Protein AF-A0A7Y2BIK3-F1 (afdb_monomer)

Secondary structure (DSSP, 8-state):
-----HHHHHHHHHHHSHHHHHHHHHHHHTSSTTHHHHHHHHHHHHHHHHHHHTTTSS-HHHHHHHHHHHHHHHH-SS--HHHHHTS-BPPPPTTS-HHHHHHHHHHHHHS-HHHHHHHIIIIIS---HHHHHHHHT--HHHHHHHHHHHHHHHHHHHHHTT-SS--HHHHHHHHT-B--S-TTTT---S------PPTT-EETTTEEEEEEEEE-SSEEEEEEEETTSTT-EEEEEEESS----HHHHHHHHHHHHHHHT---TTSPPPSEEEEETTEEEEEEE---S--HHHHHHHH---HHHHHHHHTTT--

Structure (mmCIF, N/CA/C/O backbone):
data_AF-A0A7Y2BIK3-F1
#
_entry.id   AF-A0A7Y2BIK3-F1
#
loop_
_atom_site.group_PDB
_atom_site.id
_atom_site.type_symbol
_atom_site.label_atom_id
_atom_site.label_alt_id
_atom_site.label_comp_id
_atom_site.label_asym_id
_atom_site.label_entity_id
_atom_site.label_seq_id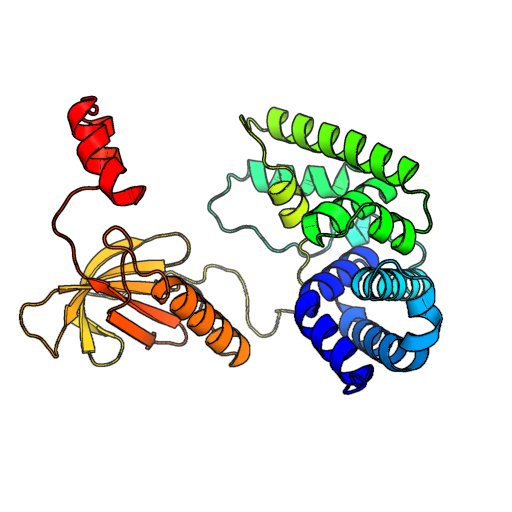
_atom_site.pdbx_PDB_ins_code
_atom_site.Cartn_x
_atom_site.Cartn_y
_atom_site.Cartn_z
_atom_site.occupancy
_atom_site.B_iso_or_equiv
_atom_site.auth_seq_id
_atom_site.auth_comp_id
_atom_site.auth_asym_id
_atom_site.auth_atom_id
_atom_site.pdbx_PDB_model_num
ATOM 1 N N . MET A 1 1 ? 30.243 -21.715 2.956 1.00 37.00 1 MET A N 1
ATOM 2 C CA . MET A 1 1 ? 29.418 -20.567 2.522 1.00 37.00 1 MET A CA 1
ATOM 3 C C . MET A 1 1 ? 28.440 -21.094 1.488 1.00 37.00 1 MET A C 1
ATOM 5 O O . MET A 1 1 ? 28.881 -21.526 0.437 1.00 37.00 1 MET A O 1
ATOM 9 N N . SER A 1 2 ? 27.161 -21.226 1.847 1.00 39.62 2 SER A N 1
ATOM 10 C CA . SER A 1 2 ? 26.151 -21.872 0.998 1.00 39.62 2 SER A CA 1
ATOM 11 C C . SER A 1 2 ? 25.728 -20.913 -0.111 1.00 39.62 2 SER A C 1
ATOM 13 O O . SER A 1 2 ? 25.114 -19.892 0.190 1.00 39.62 2 SER A O 1
ATOM 15 N N . GLU A 1 3 ? 26.027 -21.246 -1.366 1.00 40.81 3 GLU A N 1
ATOM 16 C CA . GLU A 1 3 ? 25.426 -20.597 -2.534 1.00 40.81 3 GLU A CA 1
ATOM 17 C C . GLU A 1 3 ? 23.900 -20.693 -2.410 1.00 40.81 3 GLU A C 1
ATOM 19 O O . GLU A 1 3 ? 23.313 -21.778 -2.339 1.00 40.81 3 GLU A O 1
ATOM 24 N N . SER A 1 4 ? 23.240 -19.547 -2.275 1.00 54.53 4 SER A N 1
ATOM 25 C CA . SER A 1 4 ? 21.788 -19.470 -2.279 1.00 54.53 4 SER A CA 1
ATOM 26 C C . SER A 1 4 ? 21.304 -19.814 -3.685 1.00 54.53 4 SER A C 1
ATOM 28 O O . SER A 1 4 ? 21.593 -19.106 -4.642 1.00 54.53 4 SER A O 1
ATOM 30 N N . ASN A 1 5 ? 20.562 -20.916 -3.823 1.00 66.81 5 ASN A N 1
ATOM 31 C CA . ASN A 1 5 ? 19.955 -21.301 -5.097 1.00 66.81 5 ASN A CA 1
ATOM 32 C C . ASN A 1 5 ? 19.128 -20.110 -5.649 1.00 66.81 5 ASN A C 1
ATOM 34 O O . ASN A 1 5 ? 18.139 -19.734 -5.004 1.00 66.81 5 ASN A O 1
ATOM 38 N N . PRO A 1 6 ? 19.496 -19.518 -6.803 1.00 64.44 6 PRO A N 1
ATOM 39 C CA . PRO A 1 6 ? 18.887 -18.289 -7.320 1.00 64.44 6 PRO A CA 1
ATOM 40 C C . PRO A 1 6 ? 17.375 -18.425 -7.537 1.00 64.44 6 PRO A C 1
ATOM 42 O O . PRO A 1 6 ? 16.626 -17.477 -7.298 1.00 64.44 6 PRO A O 1
ATOM 45 N N . SER A 1 7 ? 16.892 -19.635 -7.839 1.00 68.69 7 SER A N 1
ATOM 46 C CA . SER A 1 7 ? 15.458 -19.929 -7.947 1.00 68.69 7 SER A CA 1
ATOM 47 C C . SER A 1 7 ? 14.702 -19.675 -6.637 1.00 68.69 7 SER A C 1
ATOM 49 O O . SER A 1 7 ? 13.585 -19.164 -6.655 1.00 68.69 7 SER A O 1
ATOM 51 N N . ARG A 1 8 ? 15.303 -19.982 -5.478 1.00 72.50 8 ARG A N 1
ATOM 52 C CA . ARG A 1 8 ? 14.663 -19.777 -4.164 1.00 72.50 8 ARG A CA 1
ATOM 53 C C . ARG A 1 8 ? 14.585 -18.301 -3.779 1.00 72.50 8 ARG A C 1
ATOM 55 O O . ARG A 1 8 ? 13.665 -17.911 -3.059 1.00 72.50 8 ARG A O 1
ATOM 62 N N . VAL A 1 9 ? 15.557 -17.502 -4.220 1.00 74.06 9 VAL A N 1
ATOM 63 C CA . VAL A 1 9 ? 15.595 -16.056 -3.971 1.00 74.06 9 VAL A CA 1
ATOM 64 C C . VAL A 1 9 ? 14.520 -15.356 -4.806 1.00 74.06 9 VAL A C 1
ATOM 66 O O . VAL A 1 9 ? 13.746 -14.574 -4.257 1.00 74.06 9 VAL A O 1
ATOM 69 N N . ILE A 1 10 ? 14.396 -15.720 -6.086 1.00 75.44 10 ILE A N 1
ATOM 70 C CA . ILE A 1 10 ? 13.357 -15.206 -6.991 1.00 75.44 10 ILE A CA 1
ATOM 71 C C . ILE A 1 10 ? 11.958 -15.580 -6.492 1.00 75.44 10 ILE A C 1
ATOM 73 O O . ILE A 1 10 ? 11.091 -14.717 -6.402 1.00 75.44 10 ILE A O 1
ATOM 77 N N . ASP A 1 11 ? 11.742 -16.831 -6.077 1.00 74.12 11 ASP A N 1
ATOM 78 C CA . ASP A 1 11 ? 10.453 -17.253 -5.516 1.00 74.12 11 ASP A CA 1
ATOM 79 C C . ASP A 1 11 ? 10.081 -16.484 -4.238 1.00 74.12 11 ASP A C 1
ATOM 81 O O . ASP A 1 11 ? 8.903 -16.274 -3.954 1.00 74.12 11 ASP A O 1
ATOM 85 N N . ARG A 1 12 ? 11.068 -16.089 -3.424 1.00 73.62 12 ARG A N 1
ATOM 86 C CA . ARG A 1 12 ? 10.822 -15.286 -2.219 1.00 73.62 12 ARG A CA 1
ATOM 87 C C . ARG A 1 12 ? 10.439 -13.853 -2.577 1.00 73.62 12 ARG A C 1
ATOM 89 O O . ARG A 1 12 ? 9.466 -13.370 -2.009 1.00 73.62 12 ARG A O 1
ATOM 96 N N . LEU A 1 13 ? 11.159 -13.225 -3.507 1.00 75.69 13 LEU A N 1
ATOM 97 C CA . LEU A 1 13 ? 10.831 -11.892 -4.014 1.00 75.69 13 LEU A CA 1
ATOM 98 C C . LEU A 1 13 ? 9.422 -11.873 -4.608 1.00 75.69 13 LEU A C 1
ATOM 100 O O . LEU A 1 13 ? 8.600 -11.059 -4.209 1.00 75.69 13 LEU A O 1
ATOM 104 N N . LEU A 1 14 ? 9.124 -12.812 -5.512 1.00 74.62 14 LEU A N 1
ATOM 105 C CA . LEU A 1 14 ? 7.825 -12.873 -6.172 1.00 74.62 14 LEU A CA 1
ATOM 106 C C . LEU A 1 14 ? 6.684 -13.021 -5.174 1.00 74.62 14 LEU A C 1
ATOM 108 O O . LEU A 1 14 ? 5.655 -12.413 -5.398 1.00 74.62 14 LEU A O 1
ATOM 112 N N . ARG A 1 15 ? 6.870 -13.756 -4.069 1.00 73.94 15 ARG A N 1
ATOM 113 C CA . ARG A 1 15 ? 5.872 -13.834 -2.988 1.00 73.94 15 ARG A CA 1
ATOM 114 C C . ARG A 1 15 ? 5.739 -12.543 -2.178 1.00 73.94 15 ARG A C 1
ATOM 116 O O . ARG A 1 15 ? 4.668 -12.290 -1.644 1.00 73.94 15 ARG A O 1
ATOM 123 N N . GLN A 1 16 ? 6.817 -11.779 -2.017 1.00 77.50 16 GLN A N 1
ATOM 124 C CA . GLN A 1 16 ? 6.809 -10.539 -1.240 1.00 77.50 16 GLN A CA 1
ATOM 125 C C . GLN A 1 16 ? 6.175 -9.381 -2.021 1.00 77.50 16 GLN A C 1
ATOM 127 O O . GLN A 1 16 ? 5.419 -8.609 -1.443 1.00 77.50 16 GLN A O 1
ATOM 132 N N . ASP A 1 17 ? 6.452 -9.296 -3.323 1.00 84.19 17 ASP A N 1
ATOM 133 C CA . ASP A 1 17 ? 5.993 -8.222 -4.213 1.00 84.19 17 ASP A CA 1
ATOM 134 C C . ASP A 1 17 ? 4.884 -8.676 -5.186 1.00 84.19 17 ASP A C 1
ATOM 136 O O . ASP A 1 17 ? 4.596 -7.986 -6.164 1.00 84.19 17 ASP A O 1
ATOM 140 N N . GLU A 1 18 ? 4.252 -9.834 -4.945 1.00 85.44 18 GLU A N 1
ATOM 141 C CA . GLU A 1 18 ? 3.256 -10.442 -5.846 1.00 85.44 18 GLU A CA 1
ATOM 142 C C . GLU A 1 18 ? 2.144 -9.464 -6.226 1.00 85.44 18 GLU A C 1
ATOM 144 O O . GLU A 1 18 ? 1.868 -9.247 -7.405 1.00 85.44 18 GLU A O 1
ATOM 149 N N . GLU A 1 19 ? 1.519 -8.870 -5.213 1.00 85.75 19 GLU A N 1
ATOM 150 C CA . GLU A 1 19 ? 0.387 -7.964 -5.379 1.00 85.75 19 GLU A CA 1
ATOM 151 C C . GLU A 1 19 ? 0.806 -6.671 -6.091 1.00 85.75 19 GLU A C 1
ATOM 153 O O . GLU A 1 19 ? 0.136 -6.242 -7.026 1.00 85.75 19 GLU A O 1
ATOM 158 N N . GLY A 1 20 ? 1.961 -6.099 -5.730 1.00 89.62 20 GLY A N 1
ATOM 159 C CA . GLY A 1 20 ? 2.490 -4.889 -6.364 1.00 89.62 20 GLY A CA 1
ATOM 160 C C . GLY A 1 20 ? 2.817 -5.090 -7.846 1.00 89.62 20 GLY A C 1
ATOM 161 O O . GLY A 1 20 ? 2.458 -4.252 -8.673 1.00 89.62 20 GLY A O 1
ATOM 162 N N . LEU A 1 21 ? 3.422 -6.228 -8.203 1.00 93.56 21 LEU A N 1
ATOM 163 C CA . LEU A 1 21 ? 3.702 -6.592 -9.595 1.00 93.56 21 LEU A CA 1
ATOM 164 C C . LEU A 1 21 ? 2.415 -6.821 -10.392 1.00 93.56 21 LEU A C 1
ATOM 166 O O . LEU A 1 21 ? 2.322 -6.391 -11.540 1.00 93.56 21 LEU A O 1
ATOM 170 N N . LYS A 1 22 ? 1.415 -7.470 -9.787 1.00 92.94 22 LYS A N 1
ATOM 171 C CA . LYS A 1 22 ? 0.108 -7.673 -10.419 1.00 92.94 22 LYS A CA 1
ATOM 172 C C . LYS A 1 22 ? -0.616 -6.352 -10.662 1.00 92.94 22 LYS A C 1
ATOM 174 O O . LYS A 1 22 ? -1.067 -6.114 -11.777 1.00 92.94 22 LYS A O 1
ATOM 179 N N . MET A 1 23 ? -0.676 -5.478 -9.658 1.00 93.50 23 MET A N 1
ATOM 180 C CA . MET A 1 23 ? -1.289 -4.152 -9.778 1.00 93.50 23 MET A CA 1
ATOM 181 C C . MET A 1 23 ? -0.592 -3.313 -10.846 1.00 93.50 23 MET A C 1
ATOM 183 O O . MET A 1 23 ? -1.257 -2.724 -11.693 1.00 93.50 23 MET A O 1
ATOM 187 N N . TYR A 1 24 ? 0.741 -3.317 -10.851 1.00 96.00 24 TYR A N 1
ATOM 188 C CA . TYR A 1 24 ? 1.528 -2.617 -11.859 1.00 96.00 24 TYR A CA 1
ATOM 189 C C . TYR A 1 24 ? 1.238 -3.129 -13.278 1.00 96.00 24 TYR A C 1
ATOM 191 O O . TYR A 1 24 ? 1.017 -2.328 -14.184 1.00 96.00 24 TYR A O 1
ATOM 199 N N . LEU A 1 25 ? 1.163 -4.452 -13.477 1.00 95.06 25 LEU A N 1
ATOM 200 C CA . LEU A 1 25 ? 0.775 -5.030 -14.767 1.00 95.06 25 LEU A CA 1
ATOM 201 C C . LEU A 1 25 ? -0.629 -4.580 -15.189 1.00 95.06 25 LEU A C 1
ATOM 203 O O . LEU A 1 25 ? -0.787 -4.116 -16.311 1.00 95.06 25 LEU A O 1
ATOM 207 N N . VAL A 1 26 ? -1.627 -4.635 -14.302 1.00 93.81 26 VAL A N 1
ATOM 208 C CA . VAL A 1 26 ? -2.996 -4.181 -14.616 1.00 93.81 26 VAL A CA 1
ATOM 209 C C . VAL A 1 26 ? -3.024 -2.701 -15.007 1.00 93.81 26 VAL A C 1
ATOM 211 O O . VAL A 1 26 ? -3.621 -2.354 -16.025 1.00 93.81 26 VAL A O 1
ATOM 214 N N . CYS A 1 27 ? -2.317 -1.839 -14.268 1.00 92.94 27 CYS A N 1
ATOM 215 C CA . CYS A 1 27 ? -2.177 -0.420 -14.602 1.00 92.94 27 CYS A CA 1
ATOM 216 C C . CYS A 1 27 ? -1.607 -0.200 -16.010 1.00 92.94 27 CYS A C 1
ATOM 218 O O . CYS A 1 27 ? -2.011 0.744 -16.683 1.00 92.94 27 CYS A O 1
ATOM 220 N N . ARG A 1 28 ? -0.649 -1.026 -16.454 1.00 94.06 28 ARG A N 1
ATOM 221 C CA . ARG A 1 28 ? -0.029 -0.905 -17.784 1.00 94.06 28 ARG A CA 1
ATOM 222 C C . ARG A 1 28 ? -0.842 -1.565 -18.900 1.00 94.06 28 ARG A C 1
ATOM 224 O O . ARG A 1 28 ? -0.732 -1.129 -20.039 1.00 94.06 28 ARG A O 1
ATOM 231 N N . LEU A 1 29 ? -1.645 -2.577 -18.582 1.00 90.69 29 LEU A N 1
ATOM 232 C CA . LEU A 1 29 ? -2.474 -3.312 -19.543 1.00 90.69 29 LEU A CA 1
ATOM 233 C C . LEU A 1 29 ? -3.859 -2.688 -19.745 1.00 90.69 29 LEU A C 1
ATOM 235 O O . LEU A 1 29 ? -4.493 -2.956 -20.758 1.00 90.69 29 LEU A O 1
ATOM 239 N N . GLY A 1 30 ? -4.338 -1.882 -18.793 1.00 87.50 30 GLY A N 1
ATOM 240 C CA . GLY A 1 30 ? -5.703 -1.348 -18.825 1.00 87.50 30 GLY A CA 1
ATOM 241 C C . GLY A 1 30 ? -6.774 -2.387 -18.497 1.00 87.50 30 GLY A C 1
ATOM 242 O O . GLY A 1 30 ? -7.941 -2.170 -18.795 1.00 87.50 30 GLY A O 1
ATOM 243 N N . GLY A 1 31 ? -6.395 -3.517 -17.892 1.00 86.50 31 GLY A N 1
ATOM 244 C CA . GLY A 1 31 ? -7.326 -4.566 -17.490 1.00 86.50 31 GLY A CA 1
ATOM 245 C C . GLY A 1 31 ? -6.636 -5.757 -16.826 1.00 86.50 31 GLY A C 1
ATOM 246 O O . GLY A 1 31 ? -5.414 -5.910 -16.893 1.00 86.50 31 GLY A O 1
ATOM 247 N N . ALA A 1 32 ? -7.430 -6.609 -16.173 1.00 86.19 32 ALA A N 1
ATOM 248 C CA . ALA A 1 32 ? -6.951 -7.813 -15.485 1.00 86.19 32 ALA A CA 1
ATOM 249 C C . ALA A 1 32 ? -6.979 -9.087 -16.355 1.00 86.19 32 ALA A C 1
ATOM 251 O O . ALA A 1 32 ? -6.501 -10.131 -15.917 1.00 86.19 32 ALA A O 1
ATOM 252 N N . GLU A 1 33 ? -7.507 -9.016 -17.580 1.00 85.81 33 GLU A N 1
ATOM 253 C CA . GLU A 1 33 ? -7.731 -10.180 -18.455 1.00 85.81 33 GLU A CA 1
ATOM 254 C C . GLU A 1 33 ? -6.428 -10.918 -18.803 1.00 85.81 33 GLU A C 1
ATOM 256 O O . GLU A 1 33 ? -6.327 -12.135 -18.654 1.00 85.81 33 GLU A O 1
ATOM 261 N N . GLU A 1 34 ? -5.388 -10.171 -19.179 1.00 87.88 34 GLU A N 1
ATOM 262 C CA . GLU A 1 34 ? -4.080 -10.714 -19.576 1.00 87.88 34 GLU A CA 1
ATOM 263 C C . GLU A 1 34 ? -3.159 -11.029 -18.385 1.00 87.88 34 GLU A C 1
ATOM 265 O O . GLU A 1 34 ? -2.073 -11.599 -18.549 1.00 87.88 34 GLU A O 1
ATOM 270 N N . LEU A 1 35 ? -3.575 -10.672 -17.165 1.00 89.44 35 LEU A N 1
ATOM 271 C CA . LEU A 1 35 ? -2.724 -10.747 -15.984 1.00 89.44 35 LEU A CA 1
ATOM 272 C C . LEU A 1 35 ? -2.226 -12.172 -15.679 1.00 89.44 35 LEU A C 1
ATOM 274 O O . LEU A 1 35 ? -1.025 -12.312 -15.435 1.00 89.44 35 LEU A O 1
ATOM 278 N N . PRO A 1 36 ? -3.054 -13.241 -15.694 1.00 88.12 36 PRO A N 1
ATOM 279 C CA . PRO A 1 36 ? -2.574 -14.586 -15.375 1.00 88.12 36 PRO A CA 1
ATOM 280 C C . PRO A 1 36 ? -1.482 -15.068 -16.337 1.00 88.12 36 PRO A C 1
ATOM 282 O O . PRO A 1 36 ? -0.478 -15.635 -15.896 1.00 88.12 36 PRO A O 1
ATOM 285 N N . ARG A 1 37 ? -1.649 -14.801 -17.641 1.00 92.50 37 ARG A N 1
ATOM 286 C CA . ARG A 1 37 ? -0.671 -15.154 -18.678 1.00 92.50 37 ARG A CA 1
ATOM 287 C C . ARG A 1 37 ? 0.633 -14.391 -18.463 1.00 92.50 37 ARG A C 1
ATOM 289 O O . ARG A 1 37 ? 1.691 -15.007 -18.334 1.00 92.50 37 ARG A O 1
ATOM 296 N N . LEU A 1 38 ? 0.554 -13.064 -18.359 1.00 93.19 38 LEU A N 1
ATOM 297 C CA . LEU A 1 38 ? 1.729 -12.202 -18.236 1.00 93.19 38 LEU A CA 1
ATOM 298 C C . LEU A 1 38 ? 2.480 -12.386 -16.920 1.00 93.19 38 LEU A C 1
ATOM 300 O O . LEU A 1 38 ? 3.710 -12.363 -16.905 1.00 93.19 38 LEU A O 1
ATOM 304 N N . TYR A 1 39 ? 1.772 -12.635 -15.820 1.00 90.31 39 TYR A N 1
ATOM 305 C CA . TYR A 1 39 ? 2.410 -12.951 -14.546 1.00 90.31 39 TYR A CA 1
ATOM 306 C C . TYR A 1 39 ? 3.136 -14.311 -14.598 1.00 90.31 39 TYR A C 1
ATOM 308 O O . TYR A 1 39 ? 4.231 -14.459 -14.047 1.00 90.31 39 TYR A O 1
ATOM 316 N N . GLY A 1 40 ? 2.585 -15.292 -15.323 1.00 88.56 40 GLY A N 1
ATOM 317 C CA . GLY A 1 40 ? 3.266 -16.555 -15.624 1.00 88.56 40 GLY A CA 1
ATOM 318 C C . GLY A 1 40 ? 4.534 -16.363 -16.466 1.00 88.56 40 GLY A C 1
ATOM 319 O O . GLY A 1 40 ? 5.586 -16.927 -16.147 1.00 88.56 40 GLY A O 1
ATOM 320 N N . GLU A 1 41 ? 4.469 -15.521 -17.500 1.00 92.12 41 GLU A N 1
ATOM 321 C CA . GLU A 1 41 ? 5.622 -15.166 -18.338 1.00 92.12 41 GLU A CA 1
ATOM 322 C C . GLU A 1 41 ? 6.706 -14.422 -17.557 1.00 92.12 41 GLU A C 1
ATOM 324 O O . GLU A 1 41 ? 7.881 -14.765 -17.688 1.00 92.12 41 GLU A O 1
ATOM 329 N N . LEU A 1 42 ? 6.323 -13.477 -16.694 1.00 92.19 42 LEU A N 1
ATOM 330 C CA . LEU A 1 42 ? 7.222 -12.773 -15.778 1.00 92.19 42 LEU A CA 1
ATOM 331 C C . LEU A 1 42 ? 7.986 -13.761 -14.895 1.00 92.19 42 LEU A C 1
ATOM 333 O O . LEU A 1 42 ? 9.217 -13.716 -14.828 1.00 92.19 42 LEU A O 1
ATOM 337 N N . ARG A 1 43 ? 7.273 -14.700 -14.262 1.00 88.75 43 ARG A N 1
ATOM 338 C CA . ARG A 1 43 ? 7.891 -15.735 -13.424 1.00 88.75 43 ARG A CA 1
ATOM 339 C C . ARG A 1 43 ? 8.866 -16.601 -14.222 1.00 88.75 43 ARG A C 1
ATOM 341 O O . ARG A 1 43 ? 9.974 -16.869 -13.759 1.00 88.75 43 ARG A O 1
ATOM 348 N N . GLY A 1 44 ? 8.473 -17.013 -15.427 1.00 87.44 44 GLY A N 1
ATOM 349 C CA . GLY A 1 44 ? 9.327 -17.791 -16.322 1.00 87.44 44 GLY A CA 1
ATOM 350 C C . GLY A 1 44 ? 10.567 -17.022 -16.788 1.00 87.44 44 GLY A C 1
ATOM 351 O O . GLY A 1 44 ? 11.655 -17.594 -16.841 1.00 87.44 44 GLY A O 1
ATOM 352 N N . ALA A 1 45 ? 10.424 -15.734 -17.100 1.00 87.94 45 ALA A N 1
ATOM 353 C CA . ALA A 1 45 ? 11.515 -14.869 -17.538 1.00 87.94 45 ALA A CA 1
ATOM 354 C C . ALA A 1 45 ? 12.547 -14.661 -16.425 1.00 87.94 45 ALA A C 1
ATOM 356 O O . ALA A 1 45 ? 13.737 -14.874 -16.656 1.00 87.94 45 ALA A O 1
ATOM 357 N N . LEU A 1 46 ? 12.097 -14.348 -15.206 1.00 86.06 46 LEU A N 1
ATOM 358 C CA . LEU A 1 46 ? 12.984 -14.198 -14.052 1.00 86.06 46 LEU A CA 1
ATOM 359 C C . LEU A 1 46 ? 13.716 -15.508 -13.728 1.00 86.06 46 LEU A C 1
ATOM 361 O O . LEU A 1 46 ? 14.919 -15.490 -13.482 1.00 86.06 46 LEU A O 1
ATOM 365 N N . GLY A 1 47 ? 13.025 -16.652 -13.808 1.00 81.44 47 GLY A N 1
ATOM 366 C CA . GLY A 1 47 ? 13.628 -17.966 -13.568 1.00 81.44 47 GLY A CA 1
ATOM 367 C C . GLY A 1 47 ? 14.690 -18.385 -14.595 1.00 81.44 47 GLY A C 1
ATOM 368 O O . GLY A 1 47 ? 15.629 -19.088 -14.231 1.00 81.44 47 GLY A O 1
ATOM 369 N N . ARG A 1 48 ? 14.567 -17.957 -15.863 1.00 77.69 48 ARG A N 1
ATOM 370 C CA . ARG A 1 48 ? 15.510 -18.301 -16.950 1.00 77.69 48 ARG A CA 1
ATOM 371 C C . ARG A 1 48 ? 16.662 -17.304 -17.116 1.00 77.69 48 ARG A C 1
ATOM 373 O O . ARG A 1 48 ? 17.761 -17.723 -17.458 1.00 77.69 48 ARG A O 1
ATOM 380 N N . GLY A 1 49 ? 16.407 -16.008 -16.921 1.00 63.47 49 GLY A N 1
ATOM 381 C CA . GLY A 1 49 ? 17.340 -14.917 -17.248 1.00 63.47 49 GLY A CA 1
ATOM 382 C C . GLY A 1 49 ? 18.076 -14.299 -16.057 1.00 63.47 49 GLY A C 1
ATOM 383 O O . GLY A 1 49 ? 18.987 -13.501 -16.261 1.00 63.47 49 GLY A O 1
ATOM 384 N N . GLY A 1 50 ? 17.722 -14.677 -14.821 1.00 59.91 50 GLY A N 1
ATOM 385 C CA . GLY A 1 50 ? 18.139 -13.958 -13.615 1.00 59.91 50 GLY A CA 1
ATOM 386 C C . GLY A 1 50 ? 19.636 -13.642 -13.534 1.00 59.91 50 GLY A C 1
ATOM 387 O O . GLY A 1 50 ? 19.989 -12.515 -13.229 1.00 59.91 50 GLY A O 1
ATOM 388 N N . SER A 1 51 ? 20.536 -14.577 -13.851 1.00 57.56 51 SER A N 1
ATOM 389 C CA . SER A 1 51 ? 21.963 -14.394 -13.531 1.00 57.56 51 SER A CA 1
ATOM 390 C C . SER A 1 51 ? 22.705 -13.332 -14.357 1.00 57.56 51 SER A C 1
ATOM 392 O O . SER A 1 51 ? 23.662 -12.764 -13.839 1.00 57.56 51 SER A O 1
ATOM 394 N N . ALA A 1 52 ? 22.322 -13.075 -15.613 1.00 61.44 52 ALA A N 1
ATOM 395 C CA . ALA A 1 52 ? 23.027 -12.112 -16.475 1.00 61.44 52 ALA A CA 1
ATOM 396 C C . ALA A 1 52 ? 22.454 -10.691 -16.339 1.00 61.44 52 ALA A C 1
ATOM 398 O O . ALA A 1 52 ? 23.202 -9.712 -16.280 1.00 61.44 52 ALA A O 1
ATOM 399 N N . ASP A 1 53 ? 21.131 -10.588 -16.205 1.00 67.94 53 ASP A N 1
ATOM 400 C CA . ASP A 1 53 ? 20.441 -9.308 -16.031 1.00 67.94 53 ASP A CA 1
ATOM 401 C C . ASP A 1 53 ? 20.614 -8.754 -14.604 1.00 67.94 53 ASP A C 1
ATOM 403 O O . ASP A 1 53 ? 20.691 -7.538 -14.417 1.00 67.94 53 ASP A O 1
ATOM 407 N N . LEU A 1 54 ? 20.782 -9.630 -13.599 1.00 67.69 54 LEU A N 1
ATOM 408 C CA . LEU A 1 54 ? 21.101 -9.237 -12.219 1.00 67.69 54 LEU A CA 1
ATOM 409 C C . LEU A 1 54 ? 22.406 -8.455 -12.092 1.00 67.69 54 LEU A C 1
ATOM 411 O O . LEU A 1 54 ? 22.520 -7.633 -11.191 1.00 67.69 54 LEU A O 1
ATOM 415 N N . ALA A 1 55 ? 23.383 -8.703 -12.968 1.00 72.00 55 ALA A N 1
ATOM 416 C CA . ALA A 1 55 ? 24.670 -8.014 -12.908 1.00 72.00 55 ALA A CA 1
ATOM 417 C C . ALA A 1 55 ? 24.547 -6.504 -13.187 1.00 72.00 55 ALA A C 1
ATOM 419 O O . ALA A 1 55 ? 25.425 -5.739 -12.797 1.00 72.00 55 ALA A O 1
ATOM 420 N N . HIS A 1 56 ? 23.464 -6.082 -13.846 1.00 79.81 56 HIS A N 1
ATOM 421 C CA . HIS A 1 56 ? 23.242 -4.700 -14.273 1.00 79.81 56 HIS A CA 1
ATOM 422 C C . HIS A 1 56 ? 22.049 -4.037 -13.572 1.00 79.81 56 HIS A C 1
ATOM 424 O O . HIS A 1 56 ? 21.886 -2.821 -13.668 1.00 79.81 56 HIS A O 1
ATOM 430 N N . ALA A 1 57 ? 21.204 -4.812 -12.888 1.00 87.81 57 ALA A N 1
ATOM 431 C CA . ALA A 1 57 ? 20.057 -4.294 -12.157 1.00 87.81 57 ALA A CA 1
ATOM 432 C C . ALA A 1 57 ? 20.472 -3.787 -10.762 1.00 87.81 57 ALA A C 1
ATOM 434 O O . ALA A 1 57 ? 21.167 -4.509 -10.045 1.00 87.81 57 ALA A O 1
ATOM 435 N N . PRO A 1 58 ? 19.994 -2.606 -10.317 1.00 90.75 58 PRO A N 1
ATOM 436 C CA . PRO A 1 58 ? 20.236 -2.125 -8.954 1.00 90.75 58 PRO A CA 1
ATOM 437 C C . PRO A 1 58 ? 19.734 -3.091 -7.873 1.00 90.75 58 PRO A C 1
ATOM 439 O O . PRO A 1 58 ? 20.303 -3.171 -6.786 1.00 90.75 58 PRO A O 1
ATOM 442 N N . SER A 1 59 ? 18.661 -3.835 -8.164 1.00 90.19 59 SER A N 1
ATOM 443 C CA . SER A 1 59 ? 18.119 -4.851 -7.275 1.00 90.19 59 SER A CA 1
ATOM 444 C C . SER A 1 59 ? 17.312 -5.904 -8.038 1.00 90.19 59 SER A C 1
ATOM 446 O O . SER A 1 59 ? 16.918 -5.741 -9.193 1.00 90.19 59 SER A O 1
ATOM 448 N N . LEU A 1 60 ? 16.998 -7.000 -7.348 1.00 88.06 60 LEU A N 1
ATOM 449 C CA . LEU A 1 60 ? 16.045 -8.001 -7.831 1.00 88.06 60 LEU A CA 1
ATOM 450 C C . LEU A 1 60 ? 14.645 -7.416 -8.063 1.00 88.06 60 LEU A C 1
ATOM 452 O O . LEU A 1 60 ? 13.937 -7.850 -8.972 1.00 88.06 60 LEU A O 1
ATOM 456 N N . LYS A 1 61 ? 14.250 -6.435 -7.247 1.00 90.19 61 LYS A N 1
ATOM 457 C CA . LYS A 1 61 ? 12.952 -5.774 -7.345 1.00 90.19 61 LYS A CA 1
ATOM 458 C C . LYS A 1 61 ? 12.881 -4.938 -8.619 1.00 90.19 61 LYS A C 1
ATOM 460 O O . LYS A 1 61 ? 11.951 -5.121 -9.400 1.00 90.19 61 LYS A O 1
ATOM 465 N N . SER A 1 62 ? 13.886 -4.104 -8.891 1.00 93.38 62 SER A N 1
ATOM 466 C CA . SER A 1 62 ? 13.930 -3.322 -10.132 1.00 93.38 62 SER A CA 1
ATOM 467 C C . SER A 1 62 ? 14.004 -4.210 -11.373 1.00 93.38 62 SER A C 1
ATOM 469 O O . SER A 1 62 ? 13.321 -3.925 -12.353 1.00 93.38 62 SER A O 1
ATOM 471 N N . LEU A 1 63 ? 14.709 -5.345 -11.314 1.00 92.88 63 LEU A N 1
ATOM 472 C CA . LEU A 1 63 ? 14.688 -6.344 -12.388 1.00 92.88 63 LEU A CA 1
ATOM 473 C C . LEU A 1 63 ? 13.280 -6.912 -12.641 1.00 92.88 63 LEU A C 1
ATOM 475 O O . LEU A 1 63 ? 12.866 -7.056 -13.797 1.00 92.88 63 LEU A O 1
ATOM 479 N N . ALA A 1 64 ? 12.528 -7.224 -11.582 1.00 93.31 64 ALA A N 1
ATOM 480 C CA . ALA A 1 64 ? 11.164 -7.733 -11.698 1.00 93.31 64 ALA A CA 1
ATOM 481 C C . ALA A 1 64 ? 10.218 -6.702 -12.330 1.00 93.31 64 ALA A C 1
ATOM 483 O O . ALA A 1 64 ? 9.508 -7.040 -13.278 1.00 93.31 64 ALA A O 1
ATOM 484 N N . TYR A 1 65 ? 10.255 -5.444 -11.881 1.00 96.50 65 TYR A N 1
ATOM 485 C CA . TYR A 1 65 ? 9.433 -4.376 -12.461 1.00 96.50 65 TYR A CA 1
ATOM 486 C C . TYR A 1 65 ? 9.856 -4.022 -13.894 1.00 96.50 65 TYR A C 1
ATOM 488 O O . TYR A 1 65 ? 8.990 -3.844 -14.745 1.00 96.50 65 TYR A O 1
ATOM 496 N N . ALA A 1 66 ? 11.155 -4.014 -14.214 1.00 95.88 66 ALA A N 1
ATOM 497 C CA . ALA A 1 66 ? 11.642 -3.791 -15.579 1.00 95.88 66 ALA A CA 1
ATOM 498 C C . ALA A 1 66 ? 11.171 -4.902 -16.532 1.00 95.88 66 ALA A C 1
ATOM 500 O O . ALA A 1 66 ? 10.731 -4.645 -17.655 1.00 95.88 66 ALA A O 1
ATOM 501 N N . THR A 1 67 ? 11.209 -6.153 -16.063 1.00 94.81 67 THR A N 1
ATOM 502 C CA . THR A 1 67 ? 10.703 -7.310 -16.810 1.00 94.81 67 THR A CA 1
ATOM 503 C C . THR A 1 67 ? 9.192 -7.220 -17.005 1.00 94.81 67 THR A C 1
ATOM 505 O O . THR A 1 67 ? 8.719 -7.403 -18.126 1.00 94.81 67 THR A O 1
ATOM 508 N N . ALA A 1 68 ? 8.440 -6.888 -15.951 1.00 95.88 68 ALA A N 1
ATOM 509 C CA . ALA A 1 68 ? 6.994 -6.690 -16.022 1.00 95.88 68 ALA A CA 1
ATOM 510 C C . ALA A 1 68 ? 6.627 -5.577 -17.015 1.00 95.88 68 ALA A C 1
ATOM 512 O O . ALA A 1 68 ? 5.774 -5.779 -17.876 1.00 95.88 68 ALA A O 1
ATOM 513 N N . ARG A 1 69 ? 7.333 -4.440 -16.964 1.00 96.06 69 ARG A N 1
ATOM 514 C CA . ARG A 1 69 ? 7.142 -3.306 -17.873 1.00 96.06 69 ARG A CA 1
ATOM 515 C C . ARG A 1 69 ? 7.369 -3.692 -19.329 1.00 96.06 69 ARG A C 1
ATOM 517 O O . ARG A 1 69 ? 6.542 -3.390 -20.181 1.00 96.06 69 ARG A O 1
ATOM 524 N N . ARG A 1 70 ? 8.473 -4.385 -19.622 1.00 95.19 70 ARG A N 1
ATOM 525 C CA . ARG A 1 70 ? 8.801 -4.850 -20.978 1.00 95.19 70 ARG A CA 1
ATOM 526 C C . ARG A 1 70 ? 7.746 -5.813 -21.523 1.00 95.19 70 ARG A C 1
ATOM 528 O O . ARG A 1 70 ? 7.385 -5.709 -22.690 1.00 95.19 70 ARG A O 1
ATOM 535 N N . LEU A 1 71 ? 7.254 -6.731 -20.692 1.00 95.25 71 LEU A N 1
ATOM 536 C CA . LEU A 1 71 ? 6.180 -7.655 -21.068 1.00 95.25 71 LEU A CA 1
ATOM 537 C C . LEU A 1 71 ? 4.852 -6.922 -21.320 1.00 95.25 71 LEU A C 1
ATOM 539 O O . LEU A 1 71 ? 4.167 -7.217 -22.301 1.00 95.25 71 LEU A O 1
ATOM 543 N N . ALA A 1 72 ? 4.517 -5.937 -20.481 1.00 94.50 72 ALA A N 1
ATOM 544 C CA . ALA A 1 72 ? 3.334 -5.104 -20.666 1.00 94.50 72 ALA A CA 1
ATOM 545 C C . ALA A 1 72 ? 3.417 -4.285 -21.962 1.00 94.50 72 ALA A C 1
ATOM 547 O O . ALA A 1 72 ? 2.497 -4.357 -22.764 1.00 94.50 72 ALA A O 1
ATOM 548 N N . LEU A 1 73 ? 4.541 -3.610 -22.231 1.00 93.38 73 LEU A N 1
ATOM 549 C CA . LEU A 1 73 ? 4.757 -2.847 -23.470 1.00 93.38 73 LEU A CA 1
ATOM 550 C C . LEU A 1 73 ? 4.726 -3.721 -24.730 1.00 93.38 73 LEU A C 1
ATOM 552 O O . LEU A 1 73 ? 4.287 -3.264 -25.778 1.00 93.38 73 LEU A O 1
ATOM 556 N N . ALA A 1 74 ? 5.179 -4.974 -24.645 1.00 93.62 74 ALA A N 1
ATOM 557 C CA . ALA A 1 74 ? 5.081 -5.916 -25.759 1.00 93.62 74 ALA A CA 1
ATOM 558 C C . ALA A 1 74 ? 3.631 -6.355 -26.042 1.00 93.62 74 ALA A C 1
ATOM 560 O O . ALA A 1 74 ? 3.327 -6.749 -27.164 1.00 93.62 74 ALA A O 1
ATOM 561 N N . THR A 1 75 ? 2.752 -6.296 -25.037 1.00 92.31 75 THR A N 1
ATOM 562 C CA . THR A 1 75 ? 1.336 -6.688 -25.147 1.00 92.31 75 THR A CA 1
ATOM 563 C C . THR A 1 75 ? 0.443 -5.498 -25.501 1.00 92.31 75 THR A C 1
ATOM 565 O O . THR A 1 75 ? -0.422 -5.610 -26.362 1.00 92.31 75 THR A O 1
ATOM 568 N N . ALA A 1 76 ? 0.675 -4.353 -24.862 1.00 88.81 76 ALA A N 1
ATOM 569 C CA . ALA A 1 76 ? -0.048 -3.101 -25.038 1.00 88.81 76 ALA A CA 1
ATOM 570 C C . ALA A 1 76 ? 0.968 -1.945 -25.171 1.00 88.81 76 ALA A C 1
ATOM 572 O O . ALA A 1 76 ? 1.301 -1.299 -24.175 1.00 88.81 76 ALA A O 1
ATOM 573 N N . PRO A 1 77 ? 1.503 -1.693 -26.384 1.00 84.19 77 PRO A N 1
ATOM 574 C CA . PRO A 1 77 ? 2.511 -0.651 -26.613 1.00 84.19 77 PRO A CA 1
ATOM 575 C C . PRO A 1 77 ? 1.995 0.757 -26.307 1.00 84.19 77 PRO A C 1
ATOM 577 O O . PRO A 1 77 ? 2.742 1.605 -25.824 1.00 84.19 77 PRO A O 1
ATOM 580 N N . GLU A 1 78 ? 0.707 0.983 -26.569 1.00 83.19 78 GLU A N 1
ATOM 581 C CA . GLU A 1 78 ? -0.010 2.212 -26.254 1.00 83.19 78 GLU A CA 1
ATOM 582 C C . GLU A 1 78 ? -1.235 1.863 -25.414 1.00 83.19 78 GLU A C 1
ATOM 584 O O . GLU A 1 78 ? -2.191 1.249 -25.891 1.00 83.19 78 GLU A O 1
ATOM 589 N N . LEU A 1 79 ? -1.201 2.246 -24.139 1.00 79.75 79 LEU A N 1
ATOM 590 C CA . LEU A 1 79 ? -2.366 2.137 -23.278 1.00 79.75 79 LEU A CA 1
ATOM 591 C C . LEU A 1 79 ? -3.325 3.287 -23.591 1.00 79.75 79 LEU A C 1
ATOM 593 O O . LEU A 1 79 ? -3.016 4.449 -23.318 1.00 79.75 79 LEU A O 1
ATOM 597 N N . ALA A 1 80 ? -4.500 2.961 -24.130 1.00 77.31 80 ALA A N 1
ATOM 598 C CA . ALA A 1 80 ? -5.562 3.939 -24.328 1.00 77.31 80 ALA A CA 1
ATOM 599 C C . ALA A 1 80 ? -5.953 4.578 -22.986 1.00 77.31 80 ALA A C 1
ATOM 601 O O . ALA A 1 80 ? -6.140 3.883 -21.980 1.00 77.31 80 ALA A O 1
ATOM 602 N N . LYS A 1 81 ? -6.106 5.908 -22.963 1.00 77.00 81 LYS A N 1
ATOM 603 C CA 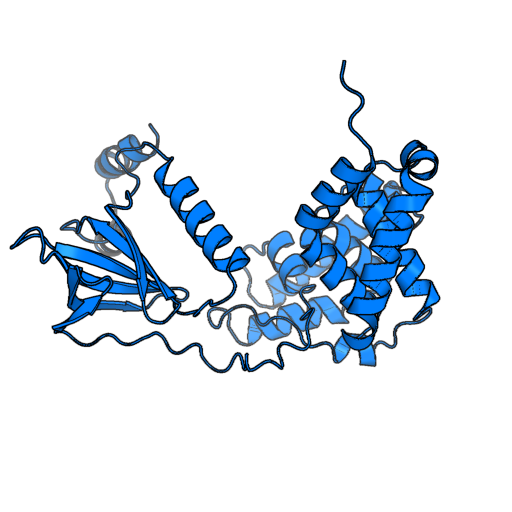. LYS A 1 81 ? -6.475 6.644 -21.744 1.00 77.00 81 LYS A CA 1
ATOM 604 C C . LYS A 1 81 ? -7.821 6.160 -21.197 1.00 77.00 81 LYS A C 1
ATOM 606 O O . LYS A 1 81 ? -8.009 6.102 -19.987 1.00 77.00 81 LYS A O 1
ATOM 611 N N . GLU A 1 82 ? -8.721 5.760 -22.086 1.00 74.94 82 GLU A N 1
ATOM 612 C CA . GLU A 1 82 ? -10.037 5.200 -21.791 1.00 74.94 82 GLU A CA 1
ATOM 613 C C . GLU A 1 82 ? -9.935 3.831 -21.106 1.00 74.94 82 GLU A C 1
ATOM 615 O O . GLU A 1 82 ? -10.662 3.566 -20.149 1.00 74.94 82 GLU A O 1
ATOM 620 N N . ALA A 1 83 ? -9.003 2.976 -21.541 1.00 74.19 83 ALA A N 1
ATOM 621 C CA . ALA A 1 83 ? -8.755 1.678 -20.911 1.00 74.19 83 ALA A CA 1
ATOM 622 C C . ALA A 1 83 ? -8.199 1.855 -19.491 1.00 74.19 83 ALA A C 1
ATOM 624 O O . ALA A 1 83 ? -8.656 1.214 -18.553 1.00 74.19 83 ALA A O 1
ATOM 625 N N . PHE A 1 84 ? -7.276 2.801 -19.295 1.00 81.31 84 PHE A N 1
ATOM 626 C CA . PHE A 1 84 ? -6.786 3.132 -17.956 1.00 81.31 84 PHE A CA 1
ATOM 627 C C . PHE A 1 84 ? -7.885 3.726 -17.060 1.00 81.31 84 PHE A C 1
ATOM 629 O O . PHE A 1 84 ? -8.018 3.341 -15.903 1.00 81.31 84 PHE A O 1
ATOM 636 N N . ALA A 1 85 ? -8.696 4.645 -17.589 1.00 78.50 85 ALA A N 1
ATOM 637 C CA . ALA A 1 85 ? -9.773 5.290 -16.837 1.00 78.50 85 ALA A CA 1
ATOM 638 C C . ALA A 1 85 ? -10.914 4.330 -16.457 1.00 78.50 85 ALA A C 1
ATOM 640 O O . ALA A 1 85 ? -11.604 4.575 -15.471 1.00 78.50 85 ALA A O 1
ATOM 641 N N . SER A 1 86 ? -11.109 3.253 -17.223 1.00 78.00 86 SER A N 1
ATOM 642 C CA . SER A 1 86 ? -12.140 2.234 -16.980 1.00 78.00 86 SER A CA 1
ATOM 643 C C . SER A 1 86 ? -11.695 1.097 -16.060 1.00 78.00 86 SER A C 1
ATOM 645 O O . SER A 1 86 ? -12.508 0.228 -15.747 1.00 78.00 86 SER A O 1
ATOM 647 N N . LEU A 1 87 ? -10.442 1.109 -15.589 1.00 81.94 87 LEU A N 1
ATOM 648 C CA . LEU A 1 87 ? -9.972 0.159 -14.587 1.00 81.94 87 LEU A CA 1
ATOM 649 C C . LEU A 1 87 ? -10.857 0.193 -13.338 1.00 81.94 87 LEU A C 1
ATOM 651 O O . LEU A 1 87 ? -11.206 1.255 -12.818 1.00 81.94 87 LEU A O 1
ATOM 655 N N . GLU A 1 88 ? -11.170 -0.987 -12.809 1.00 81.19 88 GLU A N 1
ATOM 656 C CA . GLU A 1 88 ? -11.795 -1.087 -11.499 1.00 81.19 88 GLU A CA 1
ATOM 657 C C . GLU A 1 88 ? -10.745 -0.817 -10.420 1.00 81.19 88 GLU A C 1
ATOM 659 O O . GLU A 1 88 ? -9.835 -1.614 -10.181 1.00 81.19 88 GLU A O 1
ATOM 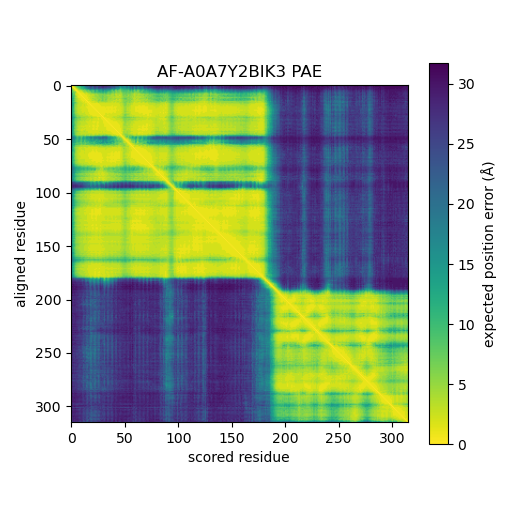664 N N . TRP A 1 89 ? -10.860 0.336 -9.771 1.00 81.94 89 TRP A N 1
ATOM 665 C CA . TRP A 1 89 ? -9.977 0.734 -8.683 1.00 81.94 89 TRP A CA 1
ATOM 666 C C . TRP A 1 89 ? -10.478 0.180 -7.354 1.00 81.94 89 TRP A C 1
ATOM 668 O O . TRP A 1 89 ? -11.673 0.231 -7.048 1.00 81.94 89 TRP A O 1
ATOM 678 N N . MET A 1 90 ? -9.553 -0.305 -6.528 1.00 76.88 90 MET A N 1
ATOM 679 C CA . MET A 1 90 ? -9.848 -0.646 -5.146 1.00 76.88 90 MET A CA 1
ATOM 680 C C . MET A 1 90 ? -10.379 0.608 -4.451 1.00 76.88 90 MET A C 1
ATOM 682 O O . MET A 1 90 ? -9.692 1.626 -4.360 1.00 76.88 90 MET A O 1
ATOM 686 N N . ARG A 1 91 ? -11.625 0.545 -3.980 1.00 61.97 91 ARG A N 1
ATOM 687 C CA . ARG A 1 91 ? -12.209 1.643 -3.215 1.00 61.97 91 ARG A CA 1
ATOM 688 C C . ARG A 1 91 ? -11.543 1.678 -1.848 1.00 61.97 91 ARG A C 1
ATOM 690 O O . ARG A 1 91 ? -11.596 0.697 -1.106 1.00 61.97 91 ARG A O 1
ATOM 697 N N . THR A 1 92 ? -10.928 2.803 -1.510 1.00 52.06 92 THR A N 1
ATOM 698 C CA . THR A 1 92 ? -10.531 3.102 -0.133 1.00 52.06 92 THR A CA 1
ATOM 699 C C . THR A 1 92 ? -11.797 3.018 0.741 1.00 52.06 92 THR A C 1
ATOM 701 O O . THR A 1 92 ? -12.859 3.450 0.280 1.00 52.06 92 THR A O 1
ATOM 704 N N . PRO A 1 93 ? -11.757 2.402 1.943 1.00 43.91 93 PRO A N 1
ATOM 705 C CA . PRO A 1 93 ? -12.949 2.211 2.769 1.00 43.91 93 PRO A CA 1
ATOM 706 C C . PRO A 1 93 ? -13.732 3.514 2.973 1.00 43.91 93 PRO A C 1
ATOM 708 O O . PRO A 1 93 ? -13.145 4.591 2.985 1.00 43.91 93 PRO A O 1
ATOM 711 N N . GLU A 1 94 ? -15.041 3.384 3.212 1.00 40.31 94 GLU A N 1
ATOM 712 C CA . GLU A 1 94 ? -16.101 4.409 3.359 1.00 40.31 94 GLU A CA 1
ATOM 713 C C . GLU A 1 94 ? -15.850 5.541 4.395 1.00 40.31 94 GLU A C 1
ATOM 715 O O . GLU A 1 94 ? -16.773 6.263 4.768 1.00 40.31 94 GLU A O 1
ATOM 720 N N . ARG A 1 95 ? -14.622 5.708 4.898 1.00 39.34 95 ARG A N 1
ATOM 721 C CA . ARG A 1 95 ? -14.201 6.793 5.792 1.00 39.34 95 ARG A CA 1
ATOM 722 C C . ARG A 1 95 ? -13.806 8.078 5.074 1.00 39.34 95 ARG A C 1
ATOM 724 O O . ARG A 1 95 ? -13.697 9.101 5.745 1.00 39.34 95 ARG A O 1
ATOM 731 N N . GLU A 1 96 ? -13.613 8.054 3.762 1.00 51.34 96 GLU A N 1
ATOM 732 C CA . GLU A 1 96 ? -13.207 9.250 3.036 1.00 51.34 96 GLU A CA 1
ATOM 733 C C . GLU A 1 96 ? -14.388 9.840 2.264 1.00 51.34 96 GLU A C 1
ATOM 735 O O . GLU A 1 96 ? -15.117 9.140 1.562 1.00 51.34 96 GLU A O 1
ATOM 740 N N . SER A 1 97 ? -14.613 11.139 2.473 1.00 60.56 97 SER A N 1
ATOM 741 C CA . SER A 1 97 ? -15.636 11.942 1.797 1.00 60.56 97 SER A CA 1
ATOM 742 C C . SER A 1 97 ? -15.678 11.627 0.293 1.00 60.56 97 SER A C 1
ATOM 744 O O . SER A 1 97 ? -14.624 11.350 -0.280 1.00 60.56 97 SER A O 1
ATOM 746 N N . PRO A 1 98 ? -16.829 11.744 -0.399 1.00 65.06 98 PRO A N 1
ATOM 747 C CA . PRO A 1 98 ? -16.881 11.712 -1.867 1.00 65.06 98 PRO A CA 1
ATOM 748 C C . PRO A 1 98 ? -15.780 12.552 -2.547 1.00 65.06 98 PRO A C 1
ATOM 750 O O . PRO A 1 98 ? -15.283 12.180 -3.607 1.00 65.06 98 PRO A O 1
ATOM 753 N N . ALA A 1 99 ? -15.341 13.630 -1.887 1.00 77.88 99 ALA A N 1
ATOM 754 C CA . ALA A 1 99 ? -14.220 14.470 -2.296 1.00 77.88 99 ALA A CA 1
ATOM 755 C C . ALA A 1 99 ? -12.869 13.729 -2.405 1.00 77.88 99 ALA A C 1
ATOM 757 O O . ALA A 1 99 ? -12.061 14.068 -3.261 1.00 77.88 99 ALA A O 1
ATOM 758 N N . TYR A 1 100 ? -12.605 12.712 -1.581 1.00 80.50 100 TYR A N 1
ATOM 759 C CA . TYR A 1 100 ? -11.363 11.940 -1.648 1.00 80.50 100 TYR A CA 1
ATOM 760 C C . TYR A 1 100 ? -11.334 10.980 -2.833 1.00 80.50 100 TYR A C 1
ATOM 762 O O . TYR A 1 100 ? -10.321 10.877 -3.513 1.00 80.50 100 TYR A O 1
ATOM 770 N N . GLY A 1 101 ? -12.456 10.315 -3.128 1.00 80.88 101 GLY A N 1
ATOM 771 C CA . GLY A 1 101 ? -12.569 9.493 -4.335 1.00 80.88 101 GLY A CA 1
ATOM 772 C C . GLY A 1 101 ? -12.294 10.320 -5.592 1.00 80.88 101 GLY A C 1
ATOM 773 O O . GLY A 1 101 ? -11.481 9.922 -6.424 1.00 8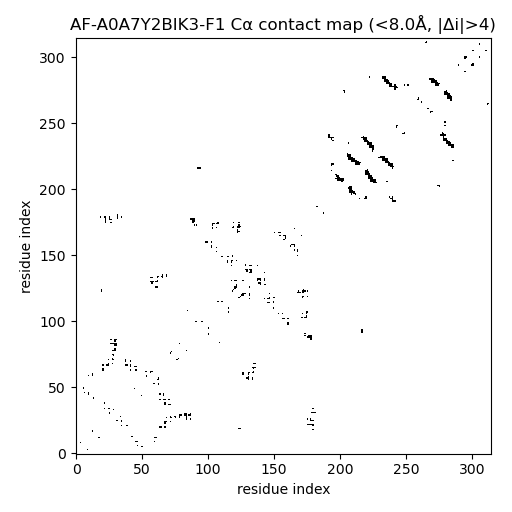0.88 101 GLY A O 1
ATOM 774 N N . GLU A 1 102 ? -12.885 11.519 -5.668 1.00 84.25 102 GLU A N 1
ATOM 775 C CA . GLU A 1 102 ? -12.602 12.466 -6.748 1.00 84.25 102 GLU A CA 1
ATOM 776 C C . GLU A 1 102 ? -11.129 12.904 -6.761 1.00 84.25 102 GLU A C 1
ATOM 778 O O . GLU A 1 102 ? -10.521 12.946 -7.828 1.00 84.25 102 GLU A O 1
ATOM 783 N N . LEU A 1 103 ? -10.524 13.184 -5.602 1.00 89.12 103 LEU A N 1
ATOM 784 C CA . LEU A 1 103 ? -9.099 13.511 -5.504 1.00 89.12 103 LEU A CA 1
ATOM 785 C C . LEU A 1 103 ? -8.216 12.400 -6.098 1.00 89.12 103 LEU A C 1
ATOM 787 O O . LEU A 1 103 ? -7.331 12.698 -6.901 1.00 89.12 103 LEU A O 1
ATOM 791 N N . LEU A 1 104 ? -8.468 11.131 -5.765 1.00 89.75 104 LEU A N 1
ATOM 792 C CA . LEU A 1 104 ? -7.712 10.003 -6.323 1.00 89.75 104 LEU A CA 1
ATOM 793 C C . LEU A 1 104 ? -7.891 9.896 -7.846 1.00 89.75 104 LEU A C 1
ATOM 795 O O . LEU A 1 104 ? -6.915 9.698 -8.569 1.00 89.75 104 LEU A O 1
ATOM 799 N N . ASP A 1 105 ? -9.109 10.088 -8.359 1.00 86.50 105 ASP A N 1
ATOM 800 C CA . ASP A 1 105 ? -9.368 10.099 -9.806 1.00 86.50 105 ASP A CA 1
ATOM 801 C C . ASP A 1 105 ? -8.645 11.250 -10.512 1.00 86.50 105 ASP A C 1
ATOM 803 O O . ASP A 1 105 ? -8.071 11.070 -11.592 1.00 86.50 105 ASP A O 1
ATOM 807 N N . ARG A 1 106 ? -8.601 12.430 -9.883 1.00 91.06 106 ARG A N 1
ATOM 808 C CA . ARG A 1 106 ? -7.837 13.574 -10.387 1.00 91.06 106 ARG A CA 1
ATOM 809 C C . ARG A 1 106 ? -6.349 13.264 -10.432 1.00 91.06 106 ARG A C 1
ATOM 811 O O . ARG A 1 106 ? -5.731 13.581 -11.443 1.00 91.06 106 ARG A O 1
ATOM 818 N N . ILE A 1 107 ? -5.793 12.607 -9.413 1.00 93.38 107 ILE A N 1
ATOM 819 C CA . ILE A 1 107 ? -4.385 12.185 -9.411 1.00 93.38 107 ILE A CA 1
ATOM 820 C C . ILE A 1 107 ? -4.109 11.217 -10.567 1.00 93.38 107 ILE A C 1
ATOM 822 O O . ILE A 1 107 ? -3.188 11.448 -11.351 1.00 93.38 107 ILE A O 1
ATOM 826 N N . ARG A 1 108 ? -4.938 10.178 -10.726 1.00 88.88 108 ARG A N 1
ATOM 827 C CA . ARG A 1 108 ? -4.798 9.162 -11.787 1.00 88.88 108 ARG A CA 1
ATOM 828 C C . ARG A 1 108 ? -4.812 9.761 -13.193 1.00 88.88 108 ARG A C 1
ATOM 830 O O . ARG A 1 108 ? -4.032 9.342 -14.043 1.00 88.88 108 ARG A O 1
ATOM 837 N N . LEU A 1 109 ? -5.730 10.693 -13.453 1.00 89.31 109 LEU A N 1
ATOM 838 C CA . LEU A 1 109 ? -6.034 11.176 -14.807 1.00 89.31 109 LEU A CA 1
ATOM 839 C C . LEU A 1 109 ? -5.391 12.526 -15.155 1.00 89.31 109 LEU A C 1
ATOM 841 O O . LEU A 1 109 ? -5.393 12.910 -16.332 1.00 89.31 109 LEU A O 1
ATOM 845 N N . GLY A 1 110 ? -4.910 13.255 -14.145 1.00 90.75 110 GLY A N 1
ATOM 846 C CA . GLY A 1 110 ? -4.334 14.594 -14.270 1.00 90.75 110 GLY A CA 1
ATOM 847 C C . GLY A 1 110 ? -2.822 14.615 -14.491 1.00 90.75 110 GLY A C 1
ATOM 848 O O . GLY A 1 110 ? -2.323 15.564 -15.090 1.00 90.75 110 GLY A O 1
ATOM 849 N N . LEU A 1 111 ? -2.106 13.575 -14.061 1.00 92.62 111 LEU A N 1
ATOM 850 C CA . LEU A 1 111 ? -0.680 13.410 -14.337 1.00 92.62 111 LEU A CA 1
ATOM 851 C C . LEU A 1 111 ? -0.449 12.949 -15.782 1.00 92.62 111 LEU A C 1
ATOM 853 O O . LEU A 1 111 ? -1.214 12.149 -16.326 1.00 92.62 111 LEU A O 1
ATOM 857 N N . ASP A 1 112 ? 0.638 13.411 -16.404 1.00 91.50 112 ASP A N 1
ATOM 858 C CA . ASP A 1 112 ? 1.106 12.801 -17.648 1.00 91.50 112 ASP A CA 1
ATOM 859 C C . ASP A 1 112 ? 1.557 11.351 -17.396 1.00 91.50 112 ASP A C 1
ATOM 861 O O . ASP A 1 112 ? 2.010 11.003 -16.305 1.00 91.50 112 ASP A O 1
ATOM 865 N N . SER A 1 113 ? 1.418 10.489 -18.408 1.00 88.44 113 SER A N 1
ATOM 866 C CA . SER A 1 113 ? 1.666 9.048 -18.255 1.00 88.44 113 SER A CA 1
ATOM 867 C C . SER A 1 113 ? 3.077 8.712 -17.733 1.00 88.44 113 SER A C 1
ATOM 869 O O . SER A 1 113 ? 3.162 7.889 -16.816 1.00 88.44 113 SER A O 1
ATOM 871 N N . PRO A 1 114 ? 4.169 9.329 -18.233 1.00 92.56 114 PRO A N 1
ATOM 872 C CA . PRO A 1 114 ? 5.502 9.135 -17.664 1.00 92.56 114 PRO A CA 1
ATOM 873 C C . PRO A 1 114 ? 5.609 9.506 -16.180 1.00 92.56 114 PRO A 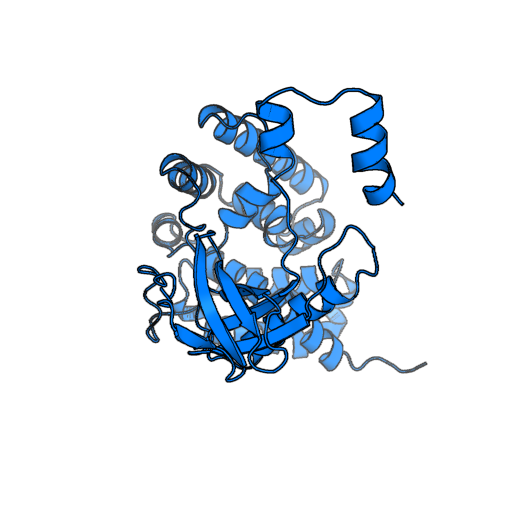C 1
ATOM 875 O O . PRO A 1 114 ? 6.156 8.728 -15.397 1.00 92.56 114 PRO A O 1
ATOM 878 N N . THR A 1 115 ? 5.091 10.668 -15.775 1.00 96.06 115 THR A N 1
ATOM 879 C CA . THR A 1 115 ? 5.143 11.112 -14.374 1.00 96.06 115 THR A CA 1
ATOM 880 C C . THR A 1 115 ? 4.281 10.227 -13.473 1.00 96.06 115 THR A C 1
ATOM 882 O O . THR A 1 115 ? 4.715 9.861 -12.381 1.00 96.06 115 THR A O 1
ATOM 885 N N . ALA A 1 116 ? 3.099 9.813 -13.938 1.00 95.19 116 ALA A N 1
ATOM 886 C CA . ALA A 1 116 ? 2.225 8.889 -13.219 1.00 95.19 116 ALA A CA 1
ATOM 887 C C . ALA A 1 116 ? 2.915 7.545 -12.933 1.00 95.19 116 ALA A C 1
ATOM 889 O O . ALA A 1 116 ? 2.884 7.070 -11.799 1.00 95.19 116 ALA A O 1
ATOM 890 N N . GLU A 1 117 ? 3.590 6.961 -13.931 1.00 96.56 117 GLU A N 1
ATOM 891 C CA . GLU A 1 117 ? 4.350 5.714 -13.763 1.00 96.56 117 GLU A CA 1
ATOM 892 C C . GLU A 1 117 ? 5.503 5.883 -12.756 1.00 96.56 117 GLU A C 1
ATOM 894 O O . GLU A 1 117 ? 5.712 5.020 -11.902 1.00 96.56 117 GLU A O 1
ATOM 899 N N . ILE A 1 118 ? 6.227 7.006 -12.810 1.00 98.38 118 ILE A N 1
ATOM 900 C CA . ILE A 1 118 ? 7.322 7.304 -11.873 1.00 98.38 118 ILE A CA 1
ATOM 901 C C . ILE A 1 118 ? 6.809 7.409 -10.432 1.00 98.38 118 ILE A C 1
ATOM 903 O O . ILE A 1 118 ? 7.395 6.809 -9.527 1.00 98.38 118 ILE A O 1
ATOM 907 N N . LEU A 1 119 ? 5.712 8.137 -10.209 1.00 97.75 119 LEU A N 1
ATOM 908 C CA . LEU A 1 119 ? 5.121 8.285 -8.879 1.00 97.75 119 LEU A CA 1
ATOM 909 C C . LEU A 1 119 ? 4.539 6.962 -8.363 1.00 97.75 119 LEU A C 1
ATOM 911 O O . LEU A 1 119 ? 4.743 6.635 -7.193 1.00 97.75 119 LEU A O 1
ATOM 915 N N . GLU A 1 120 ? 3.886 6.170 -9.220 1.00 97.19 120 GLU A N 1
ATOM 916 C CA . GLU A 1 120 ? 3.428 4.817 -8.883 1.00 97.19 120 GLU A CA 1
ATOM 917 C C . GLU A 1 120 ? 4.602 3.955 -8.393 1.00 97.19 120 GLU A C 1
ATOM 919 O O . GLU A 1 120 ? 4.545 3.386 -7.299 1.00 97.19 120 GLU A O 1
ATOM 924 N N . LEU A 1 121 ? 5.690 3.878 -9.167 1.00 97.31 121 LEU A N 1
ATOM 925 C CA . LEU A 1 121 ? 6.859 3.075 -8.803 1.00 97.31 121 LEU A CA 1
ATOM 926 C C . LEU A 1 121 ? 7.510 3.568 -7.501 1.00 97.31 121 LEU A C 1
ATOM 928 O O . LEU A 1 121 ? 7.927 2.750 -6.676 1.00 97.31 121 LEU A O 1
ATOM 932 N N . ARG A 1 122 ? 7.557 4.888 -7.281 1.00 96.38 122 ARG A N 1
ATOM 933 C CA . ARG A 1 122 ? 8.130 5.475 -6.066 1.00 96.38 122 ARG A CA 1
ATOM 934 C C . ARG A 1 122 ? 7.295 5.173 -4.826 1.00 96.38 122 ARG A C 1
ATOM 936 O O . ARG A 1 122 ? 7.820 4.608 -3.874 1.00 96.38 122 ARG A O 1
ATOM 943 N N . TYR A 1 123 ? 6.019 5.540 -4.836 1.00 90.88 123 TYR A N 1
ATOM 944 C CA . TYR A 1 123 ? 5.190 5.571 -3.628 1.00 90.88 123 TYR A CA 1
ATOM 945 C C . TYR A 1 123 ? 4.297 4.336 -3.473 1.00 90.88 123 TYR A C 1
ATOM 947 O O . TYR A 1 123 ? 4.126 3.831 -2.368 1.00 90.88 123 TYR A O 1
ATOM 955 N N . ALA A 1 124 ? 3.762 3.789 -4.568 1.00 89.31 124 ALA A N 1
ATOM 956 C CA . ALA A 1 124 ? 2.888 2.613 -4.511 1.00 89.31 124 ALA A CA 1
ATOM 957 C C . ALA A 1 124 ? 3.667 1.290 -4.543 1.00 89.31 124 ALA A C 1
ATOM 959 O O . ALA A 1 124 ? 3.160 0.259 -4.092 1.00 89.31 124 ALA A O 1
ATOM 960 N N . ARG A 1 125 ? 4.880 1.301 -5.110 1.00 91.88 125 ARG A N 1
ATOM 961 C CA . ARG A 1 125 ? 5.745 0.117 -5.234 1.00 91.88 125 ARG A CA 1
ATOM 962 C C . ARG A 1 125 ? 7.026 0.213 -4.418 1.00 91.88 125 ARG A C 1
ATOM 964 O O . ARG A 1 125 ? 7.707 -0.800 -4.307 1.00 91.88 125 ARG A O 1
ATOM 971 N N . ALA A 1 126 ? 7.327 1.357 -3.800 1.00 92.94 126 ALA A N 1
ATOM 972 C CA . ALA A 1 126 ? 8.502 1.562 -2.951 1.00 92.94 126 ALA A CA 1
ATOM 973 C C . ALA A 1 126 ? 9.825 1.191 -3.650 1.00 92.94 126 ALA A C 1
ATOM 975 O O . ALA A 1 126 ? 10.593 0.375 -3.130 1.00 92.94 126 ALA A O 1
ATOM 976 N N . LEU A 1 127 ? 10.050 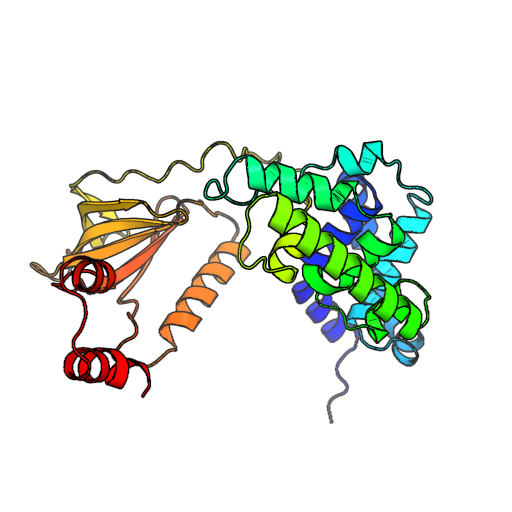1.721 -4.858 1.00 92.62 127 LEU A N 1
ATOM 977 C CA . LEU A 1 127 ? 11.350 1.678 -5.535 1.00 92.62 127 LEU A CA 1
ATOM 978 C C . LEU A 1 127 ? 12.159 2.947 -5.225 1.00 92.62 127 LEU A C 1
ATOM 980 O O . LEU A 1 127 ? 11.602 4.027 -4.991 1.00 92.62 127 LEU A O 1
ATOM 984 N N . THR A 1 128 ? 13.483 2.821 -5.231 1.00 93.69 128 THR A N 1
ATOM 985 C CA . THR A 1 128 ? 14.409 3.962 -5.197 1.00 93.69 128 THR A CA 1
ATOM 986 C C . THR A 1 128 ? 14.521 4.632 -6.564 1.00 93.69 128 THR A C 1
ATOM 988 O O . THR A 1 128 ? 14.088 4.107 -7.586 1.00 93.69 128 THR A O 1
ATOM 991 N N . GLU A 1 129 ? 15.125 5.809 -6.604 1.00 94.44 129 GLU A N 1
ATOM 992 C CA . GLU A 1 129 ? 15.304 6.611 -7.808 1.00 94.44 129 GLU A CA 1
ATOM 993 C C . GLU A 1 129 ? 16.164 5.890 -8.861 1.00 94.44 129 GLU A C 1
ATOM 995 O O . GLU A 1 129 ? 15.840 5.917 -10.051 1.00 94.44 129 GLU A O 1
ATOM 1000 N N . ASP A 1 130 ? 17.209 5.182 -8.422 1.00 94.44 130 ASP A N 1
ATOM 1001 C CA . ASP A 1 130 ? 18.062 4.363 -9.292 1.00 94.44 130 ASP A CA 1
ATOM 1002 C C . ASP A 1 130 ? 17.312 3.139 -9.831 1.00 94.44 130 ASP A C 1
ATOM 1004 O O . ASP A 1 130 ? 17.415 2.797 -11.011 1.00 94.44 130 ASP A O 1
ATOM 1008 N N . GLU A 1 131 ? 16.513 2.491 -8.978 1.00 95.62 131 GLU A N 1
ATOM 1009 C CA . GLU A 1 131 ? 15.662 1.371 -9.371 1.00 95.62 131 GLU A CA 1
ATOM 1010 C C . GLU A 1 131 ? 14.612 1.800 -10.400 1.00 95.62 131 GLU A C 1
ATOM 1012 O O . GLU A 1 131 ? 14.424 1.111 -11.401 1.00 95.62 131 GLU A O 1
ATOM 1017 N N . ILE A 1 132 ? 13.961 2.947 -10.191 1.00 98.06 132 ILE A N 1
ATOM 1018 C CA . ILE A 1 132 ? 12.997 3.518 -11.138 1.00 98.06 132 ILE A CA 1
ATOM 1019 C C . ILE A 1 132 ? 13.693 3.841 -12.458 1.00 98.06 132 ILE A C 1
ATOM 1021 O O . ILE A 1 132 ? 13.195 3.446 -13.511 1.00 98.06 132 ILE A O 1
ATOM 1025 N N . GLY A 1 133 ? 14.854 4.506 -12.411 1.00 97.25 133 GLY A N 1
ATOM 1026 C CA . GLY A 1 133 ? 15.649 4.833 -13.596 1.00 97.25 133 GLY A CA 1
ATOM 1027 C C . GLY A 1 133 ? 15.980 3.598 -14.432 1.00 97.25 133 GLY A C 1
ATOM 1028 O O . GLY A 1 133 ? 15.808 3.620 -15.652 1.00 97.25 133 GLY A O 1
ATOM 1029 N N . TYR A 1 134 ? 16.341 2.493 -13.774 1.00 96.50 134 TYR A N 1
ATOM 1030 C CA . TYR A 1 134 ? 16.539 1.198 -14.423 1.00 96.50 134 TYR A CA 1
ATOM 1031 C C . TYR A 1 134 ? 15.248 0.646 -15.053 1.00 96.50 134 TYR A C 1
ATOM 1033 O O . TYR A 1 134 ? 15.268 0.220 -16.206 1.00 96.50 134 TYR A O 1
ATOM 1041 N N . VAL A 1 135 ? 14.117 0.683 -14.337 1.00 96.75 135 VAL A N 1
ATOM 1042 C CA . VAL A 1 135 ? 12.824 0.161 -14.824 1.00 96.75 135 VAL A CA 1
ATOM 1043 C C . VAL A 1 135 ? 12.342 0.890 -16.079 1.00 96.75 135 VAL A C 1
ATOM 1045 O O . VAL A 1 135 ? 11.892 0.245 -17.028 1.00 96.75 135 VAL A O 1
ATOM 1048 N N . ILE A 1 136 ? 12.430 2.221 -16.101 1.00 96.12 136 ILE A N 1
ATOM 1049 C CA . ILE A 1 136 ? 11.870 3.039 -17.188 1.00 96.12 136 ILE A CA 1
ATOM 1050 C C . ILE A 1 136 ? 12.906 3.468 -18.239 1.00 96.12 136 ILE A C 1
ATOM 1052 O O . ILE A 1 136 ? 12.532 4.089 -19.233 1.00 96.12 136 ILE A O 1
ATOM 1056 N N . GLY A 1 137 ? 14.189 3.154 -18.035 1.00 95.50 137 GLY A N 1
ATOM 1057 C CA . GLY A 1 137 ? 15.281 3.517 -18.943 1.00 95.50 137 GLY A CA 1
ATOM 1058 C C . GLY A 1 137 ? 15.611 5.013 -18.948 1.00 95.50 137 GLY A C 1
ATOM 1059 O O . GLY A 1 137 ? 15.874 5.578 -20.008 1.00 95.50 137 GLY A O 1
ATOM 1060 N N . ARG A 1 138 ? 15.568 5.671 -17.782 1.00 96.12 138 ARG A N 1
ATOM 1061 C CA . ARG A 1 138 ? 15.861 7.109 -17.622 1.00 96.12 138 ARG A CA 1
ATOM 1062 C C . ARG A 1 138 ? 16.988 7.357 -16.633 1.00 96.12 138 ARG A C 1
ATOM 1064 O O . ARG A 1 138 ? 17.283 6.526 -15.778 1.00 96.12 138 ARG A O 1
ATOM 1071 N N . ARG A 1 139 ? 17.611 8.534 -16.730 1.00 96.00 139 ARG A N 1
ATOM 1072 C CA . ARG A 1 139 ? 18.678 8.922 -15.798 1.00 96.00 139 ARG A CA 1
ATOM 1073 C C . ARG A 1 139 ? 18.088 9.241 -14.418 1.00 96.00 139 ARG A C 1
ATOM 1075 O O . ARG A 1 139 ? 17.038 9.885 -14.363 1.00 96.00 139 ARG A O 1
ATOM 1082 N N . PRO A 1 140 ? 18.775 8.913 -13.307 1.00 92.56 140 PRO A N 1
ATOM 1083 C CA . PRO A 1 140 ? 18.287 9.230 -11.962 1.00 92.56 140 PRO A CA 1
ATOM 1084 C C . PRO A 1 140 ? 17.952 10.715 -11.754 1.00 92.56 140 PRO A C 1
ATOM 1086 O O . PRO A 1 140 ? 17.017 11.040 -11.032 1.00 92.56 140 PRO A O 1
ATOM 1089 N N . SER A 1 141 ? 18.653 11.643 -12.414 1.00 94.56 141 SER A N 1
ATOM 1090 C CA . SER A 1 141 ? 18.346 13.081 -12.342 1.00 94.56 141 SER A CA 1
ATOM 1091 C C . SER A 1 141 ? 16.996 13.446 -12.971 1.00 94.56 141 SER A C 1
ATOM 1093 O O . SER A 1 141 ? 16.291 14.312 -12.460 1.00 94.56 141 SER A O 1
ATOM 1095 N N . GLU A 1 142 ? 16.612 12.778 -14.060 1.00 96.50 142 GLU A N 1
ATOM 1096 C CA . GLU A 1 142 ? 15.313 12.972 -14.717 1.00 96.50 142 GLU A CA 1
ATOM 1097 C C . GLU A 1 142 ? 14.186 12.381 -13.867 1.00 96.50 142 GLU A C 1
ATOM 1099 O O . GLU A 1 142 ? 13.135 13.002 -13.724 1.00 96.50 142 GLU A O 1
ATOM 1104 N N . VAL A 1 143 ? 14.430 11.214 -13.258 1.00 97.62 143 VAL A N 1
ATOM 1105 C CA . VAL A 1 143 ? 13.508 10.583 -12.302 1.00 97.62 143 VAL A CA 1
ATOM 1106 C C . VAL A 1 143 ? 13.283 11.491 -11.096 1.00 97.62 143 VAL A C 1
ATOM 1108 O O . VAL A 1 143 ? 12.140 11.773 -10.757 1.00 97.62 143 VAL A O 1
ATOM 1111 N N . ASN A 1 144 ? 14.356 12.010 -10.494 1.00 96.62 144 ASN A N 1
ATOM 1112 C CA . ASN A 1 144 ? 14.278 12.941 -9.368 1.00 96.62 144 ASN A CA 1
ATOM 1113 C C . ASN A 1 144 ? 13.468 14.195 -9.706 1.00 96.62 144 ASN A C 1
ATOM 1115 O O . ASN A 1 144 ? 12.613 14.606 -8.925 1.00 96.62 144 ASN A O 1
ATOM 1119 N N . SER A 1 145 ? 13.702 14.785 -10.883 1.00 97.31 145 SER A N 1
ATOM 1120 C CA . SER A 1 145 ? 12.938 15.950 -11.332 1.00 97.31 145 SER A CA 1
ATOM 1121 C C . SER A 1 145 ? 11.451 15.626 -11.491 1.00 97.31 145 SER A C 1
ATOM 1123 O O . SER A 1 145 ? 10.614 16.420 -11.072 1.00 97.31 145 SER A O 1
ATOM 1125 N N . ALA A 1 146 ? 11.114 14.466 -12.062 1.00 97.56 146 ALA A N 1
ATOM 1126 C CA . ALA A 1 146 ? 9.727 14.041 -12.234 1.00 97.56 146 ALA A CA 1
ATOM 1127 C C . ALA A 1 146 ? 9.037 13.733 -10.895 1.00 97.56 146 ALA A C 1
ATOM 1129 O O . ALA A 1 146 ? 7.893 14.136 -10.703 1.00 97.56 146 ALA A O 1
ATOM 1130 N N . ILE A 1 147 ? 9.736 13.089 -9.949 1.00 97.88 147 ILE A N 1
ATOM 1131 C CA . ILE A 1 147 ? 9.233 12.878 -8.583 1.00 97.88 147 ILE A CA 1
ATOM 1132 C C . ILE A 1 147 ? 8.963 14.229 -7.922 1.00 97.88 147 ILE A C 1
ATOM 1134 O O . ILE A 1 147 ? 7.868 14.440 -7.417 1.00 97.88 147 ILE A O 1
ATOM 1138 N N . ALA A 1 148 ? 9.914 15.167 -7.962 1.00 97.31 148 ALA A N 1
ATOM 1139 C CA . ALA A 1 148 ? 9.753 16.476 -7.331 1.00 97.31 148 ALA A CA 1
ATOM 1140 C C . ALA A 1 148 ? 8.553 17.252 -7.901 1.00 97.31 148 ALA A C 1
ATOM 1142 O O . ALA A 1 148 ? 7.686 17.690 -7.143 1.00 97.31 148 ALA A O 1
ATOM 1143 N N . SER A 1 149 ? 8.467 17.381 -9.230 1.00 97.12 149 SER A N 1
ATOM 1144 C CA . SER A 1 149 ? 7.368 18.097 -9.888 1.00 97.12 149 SER A CA 1
ATOM 1145 C C . SER A 1 149 ? 6.018 17.397 -9.704 1.00 97.12 149 SER A C 1
ATOM 1147 O O . SER A 1 149 ? 5.021 18.054 -9.411 1.00 97.12 149 SER A O 1
ATOM 1149 N N . GLY A 1 150 ? 5.980 16.069 -9.826 1.00 97.81 150 GLY A N 1
ATOM 1150 C CA . GLY A 1 150 ? 4.765 15.281 -9.644 1.00 97.81 150 GLY A CA 1
ATOM 1151 C C . GLY A 1 150 ? 4.249 15.315 -8.202 1.00 97.81 150 GLY A C 1
ATOM 1152 O O . GLY A 1 150 ? 3.060 15.529 -7.978 1.00 97.81 150 GLY A O 1
ATOM 1153 N N . THR A 1 151 ? 5.140 15.190 -7.216 1.00 97.31 151 THR A N 1
ATOM 1154 C CA . THR A 1 151 ? 4.803 15.312 -5.791 1.00 97.31 151 THR A CA 1
ATOM 1155 C C . THR A 1 151 ? 4.264 16.697 -5.466 1.00 97.31 151 THR A C 1
ATOM 1157 O O . THR A 1 151 ? 3.238 16.806 -4.798 1.00 97.31 151 THR A O 1
ATOM 1160 N N . GLN A 1 152 ? 4.900 17.759 -5.971 1.00 97.62 152 GLN A N 1
ATOM 1161 C CA . GLN A 1 152 ? 4.395 19.118 -5.781 1.00 97.62 152 GLN A CA 1
ATOM 1162 C C . GLN A 1 152 ? 2.970 19.265 -6.335 1.00 97.62 152 GLN A C 1
ATOM 1164 O O . GLN A 1 152 ? 2.095 19.781 -5.640 1.00 97.62 152 GLN A O 1
ATOM 1169 N N . TRP A 1 153 ? 2.722 18.748 -7.539 1.00 97.94 153 TRP A N 1
ATOM 1170 C CA . TRP A 1 153 ? 1.402 18.787 -8.161 1.00 97.94 153 TRP A CA 1
ATOM 1171 C C . TRP A 1 153 ? 0.338 18.032 -7.342 1.00 97.94 153 TRP A C 1
ATOM 1173 O O . TRP A 1 153 ? -0.750 18.563 -7.120 1.00 97.94 153 TRP A O 1
ATOM 1183 N N . VAL A 1 154 ? 0.651 16.838 -6.813 1.00 97.06 154 VAL A N 1
ATOM 1184 C CA . VAL A 1 154 ? -0.281 16.071 -5.957 1.00 97.06 154 VAL A CA 1
ATOM 1185 C C . VAL A 1 154 ? -0.604 16.831 -4.666 1.00 97.06 154 VAL A C 1
ATOM 1187 O O . VAL A 1 154 ? -1.765 16.884 -4.261 1.00 97.06 154 VAL A O 1
ATOM 1190 N N . LEU A 1 155 ? 0.395 17.450 -4.031 1.00 94.25 155 LEU A N 1
ATOM 1191 C CA . LEU A 1 155 ? 0.200 18.234 -2.806 1.00 94.25 155 LEU A CA 1
ATOM 1192 C C . LEU A 1 155 ? -0.673 19.472 -3.053 1.00 94.25 155 LEU A C 1
ATOM 1194 O O . LEU A 1 155 ? -1.553 19.777 -2.249 1.00 94.25 155 LEU A O 1
ATOM 1198 N N . GLU A 1 156 ? -0.447 20.193 -4.153 1.00 97.06 156 GLU A N 1
ATOM 1199 C CA . GLU A 1 156 ? -1.263 21.348 -4.547 1.00 97.06 156 GLU A CA 1
ATOM 1200 C C . GLU A 1 156 ? -2.714 20.943 -4.824 1.00 97.06 156 GLU A C 1
ATOM 1202 O O . GLU A 1 156 ? -3.646 21.583 -4.326 1.00 97.06 156 GLU A O 1
ATOM 1207 N N . LEU A 1 157 ? -2.909 19.832 -5.538 1.00 95.94 157 LEU A N 1
ATOM 1208 C CA . LEU A 1 157 ? -4.228 19.272 -5.792 1.00 95.94 157 LEU A CA 1
ATOM 1209 C C . LEU A 1 157 ? -4.922 18.884 -4.480 1.00 95.94 157 LEU A C 1
ATOM 1211 O O . LEU A 1 157 ? -6.038 19.328 -4.232 1.00 95.94 157 LEU A O 1
ATOM 1215 N N . ALA A 1 158 ? -4.272 18.135 -3.592 1.00 90.62 158 ALA A N 1
ATOM 1216 C CA . ALA A 1 158 ? -4.873 17.720 -2.325 1.00 90.62 158 ALA A CA 1
ATOM 1217 C C . ALA A 1 158 ? -5.254 18.910 -1.420 1.00 90.62 158 ALA A C 1
ATOM 1219 O O . ALA A 1 158 ? -6.309 18.892 -0.781 1.00 90.62 158 ALA A O 1
ATOM 1220 N N . ARG A 1 159 ? -4.452 19.984 -1.412 1.00 92.25 159 ARG A N 1
ATOM 1221 C CA . ARG A 1 159 ? -4.790 21.237 -0.710 1.00 92.25 159 ARG A CA 1
ATOM 1222 C C . ARG A 1 159 ? -6.017 21.925 -1.303 1.00 92.25 159 ARG A C 1
ATOM 1224 O O . ARG A 1 159 ? -6.831 22.451 -0.550 1.00 92.25 159 ARG A O 1
ATOM 1231 N N . SER A 1 160 ? -6.195 21.885 -2.627 1.00 93.94 160 SER A N 1
ATOM 1232 C CA . SER A 1 160 ? -7.411 22.404 -3.279 1.00 93.94 160 SER A CA 1
ATOM 1233 C C . SER A 1 160 ? -8.680 21.634 -2.886 1.00 93.94 160 SER A C 1
ATOM 1235 O O . SER A 1 160 ? -9.768 22.204 -2.883 1.00 93.94 160 SER A O 1
ATOM 1237 N N . PHE A 1 161 ? -8.529 20.375 -2.462 1.00 89.38 161 PHE A N 1
ATOM 1238 C CA . PHE A 1 161 ? -9.589 19.536 -1.891 1.00 89.38 161 PHE A CA 1
ATOM 1239 C C . PHE A 1 161 ? -9.747 19.707 -0.366 1.00 89.38 161 PHE A C 1
ATOM 1241 O O . PHE A 1 161 ? -10.501 18.973 0.270 1.00 89.38 161 PHE A O 1
ATOM 1248 N N . GLY A 1 162 ? -9.064 20.689 0.233 1.00 85.19 162 GLY A N 1
ATOM 1249 C CA . GLY A 1 162 ? -9.186 21.035 1.650 1.00 85.19 162 GLY A CA 1
ATOM 1250 C C . GLY A 1 162 ? -8.284 20.235 2.592 1.00 85.19 162 GLY A C 1
ATOM 1251 O O . GLY A 1 162 ? -8.444 20.346 3.807 1.00 85.19 162 GLY A O 1
ATOM 1252 N N . SER A 1 163 ? -7.333 19.447 2.075 1.00 83.19 163 SER A N 1
ATOM 1253 C CA . SER A 1 163 ? -6.361 18.749 2.922 1.00 83.19 163 SER A CA 1
ATOM 1254 C C . SER A 1 163 ? -5.336 19.727 3.506 1.00 83.19 163 SER A C 1
ATOM 1256 O O . SER A 1 163 ? -4.667 20.455 2.770 1.00 83.19 163 SER A O 1
ATOM 1258 N N . VAL A 1 164 ? -5.217 19.747 4.836 1.00 76.94 164 VAL A N 1
ATOM 1259 C CA . VAL A 1 164 ? -4.307 20.647 5.570 1.00 76.94 164 VAL A CA 1
ATOM 1260 C C . VAL A 1 164 ? -2.872 20.113 5.575 1.00 76.94 164 VAL A C 1
ATOM 1262 O O . VAL A 1 164 ? -1.932 20.900 5.491 1.00 76.94 164 VAL A O 1
ATOM 1265 N N . ASP A 1 165 ? -2.707 18.790 5.615 1.00 79.25 165 ASP A N 1
ATOM 1266 C CA . ASP A 1 165 ? -1.407 18.114 5.605 1.00 79.25 165 ASP A CA 1
ATOM 1267 C C . ASP A 1 165 ? -1.491 16.806 4.794 1.00 79.25 165 ASP A C 1
ATOM 1269 O O . ASP A 1 165 ? -1.704 15.727 5.352 1.00 79.25 165 ASP A O 1
ATOM 1273 N N . PRO A 1 166 ? -1.466 16.894 3.451 1.00 84.50 166 PRO A N 1
ATOM 1274 C CA . PRO A 1 166 ? -1.646 15.727 2.600 1.00 84.50 166 PRO A CA 1
ATOM 1275 C C . PRO A 1 166 ? -0.428 14.798 2.616 1.00 84.50 166 PRO A C 1
ATOM 1277 O O . PRO A 1 166 ? 0.676 15.191 2.238 1.00 84.50 166 PRO A O 1
ATOM 1280 N N . ASP A 1 167 ? -0.662 13.530 2.954 1.00 86.81 167 ASP A N 1
ATOM 1281 C CA . ASP A 1 167 ? 0.317 12.453 2.808 1.00 86.81 167 ASP A CA 1
ATOM 1282 C C . ASP A 1 167 ? 0.380 11.997 1.340 1.00 86.81 167 ASP A C 1
ATOM 1284 O O . ASP A 1 167 ? -0.490 11.274 0.845 1.00 86.81 167 ASP A O 1
ATOM 1288 N N . VAL A 1 168 ? 1.415 12.443 0.622 1.00 88.25 168 VAL A N 1
ATOM 1289 C CA . VAL A 1 168 ? 1.598 12.104 -0.797 1.00 88.25 168 VAL A CA 1
ATOM 1290 C C . VAL A 1 168 ? 1.822 10.610 -1.021 1.00 88.25 168 VAL A C 1
ATOM 1292 O O . VAL A 1 168 ? 1.375 10.080 -2.038 1.00 88.25 168 VAL A O 1
ATOM 1295 N N . GLU A 1 169 ? 2.480 9.918 -0.088 1.00 85.69 169 GLU A N 1
ATOM 1296 C CA . GLU A 1 169 ? 2.735 8.488 -0.226 1.00 85.69 169 GLU A CA 1
ATOM 1297 C C . GLU A 1 169 ? 1.414 7.727 -0.171 1.00 85.69 169 GLU A C 1
ATOM 1299 O O . GLU A 1 169 ? 1.137 6.915 -1.054 1.00 85.69 169 GLU A O 1
ATOM 1304 N N . LEU A 1 170 ? 0.569 8.045 0.812 1.00 83.94 170 LEU A N 1
ATOM 1305 C CA . LEU A 1 170 ? -0.769 7.473 0.938 1.00 83.94 170 LEU A CA 1
ATOM 1306 C C . LEU A 1 170 ? -1.632 7.767 -0.297 1.00 83.94 170 LEU A C 1
ATOM 1308 O O . LEU A 1 170 ? -2.191 6.838 -0.881 1.00 83.94 170 LEU A O 1
ATOM 1312 N N . LEU A 1 171 ? -1.694 9.033 -0.721 1.00 88.81 171 LEU A N 1
ATOM 1313 C CA . LEU A 1 171 ? -2.509 9.476 -1.856 1.00 88.81 171 LEU A CA 1
ATOM 1314 C C . LEU A 1 171 ? -2.117 8.777 -3.158 1.00 88.81 171 LEU A C 1
ATOM 1316 O O . LEU A 1 171 ? -2.974 8.268 -3.883 1.00 88.81 171 LEU A O 1
ATOM 1320 N N . VAL A 1 172 ? -0.819 8.731 -3.466 1.00 90.75 172 VAL A N 1
ATOM 1321 C CA . VAL A 1 172 ? -0.326 8.070 -4.678 1.00 90.75 172 VAL A CA 1
ATOM 1322 C C . VAL A 1 172 ? -0.517 6.561 -4.563 1.00 90.75 172 VAL A C 1
ATOM 1324 O O . VAL A 1 172 ? -0.999 5.933 -5.506 1.00 90.75 172 VAL A O 1
ATOM 1327 N N . ARG A 1 173 ? -0.214 5.962 -3.407 1.00 87.81 173 ARG A N 1
ATOM 1328 C CA . ARG A 1 173 ? -0.431 4.530 -3.188 1.00 87.81 173 ARG A CA 1
ATOM 1329 C C . ARG A 1 173 ? -1.885 4.144 -3.429 1.00 87.81 173 ARG A C 1
ATOM 1331 O O . ARG A 1 173 ? -2.115 3.184 -4.152 1.00 87.81 173 ARG A O 1
ATOM 1338 N N . ASP A 1 174 ? -2.850 4.879 -2.887 1.00 87.19 174 ASP A N 1
ATOM 1339 C CA . ASP A 1 174 ? -4.275 4.579 -3.065 1.00 87.19 174 ASP A CA 1
ATOM 1340 C C . ASP A 1 174 ? -4.783 4.917 -4.478 1.00 87.19 174 ASP A C 1
ATOM 1342 O O . ASP A 1 174 ? -5.677 4.249 -5.008 1.00 87.19 174 ASP A O 1
ATOM 1346 N N . SER A 1 175 ? -4.156 5.885 -5.151 1.00 90.06 175 SER A N 1
ATOM 1347 C CA . SER A 1 175 ? -4.434 6.184 -6.559 1.00 90.06 175 SER A CA 1
ATOM 1348 C C . SER A 1 175 ? -4.068 5.012 -7.479 1.00 90.06 175 SER A C 1
ATOM 1350 O O . SER A 1 175 ? -4.800 4.731 -8.418 1.00 90.06 175 SER A O 1
ATOM 1352 N N . PHE A 1 176 ? -3.005 4.255 -7.208 1.00 92.38 176 PHE A N 1
ATOM 1353 C CA . PHE A 1 176 ? -2.544 3.181 -8.104 1.00 92.38 176 PHE A CA 1
ATOM 1354 C C . PHE A 1 176 ? -2.800 1.770 -7.547 1.00 92.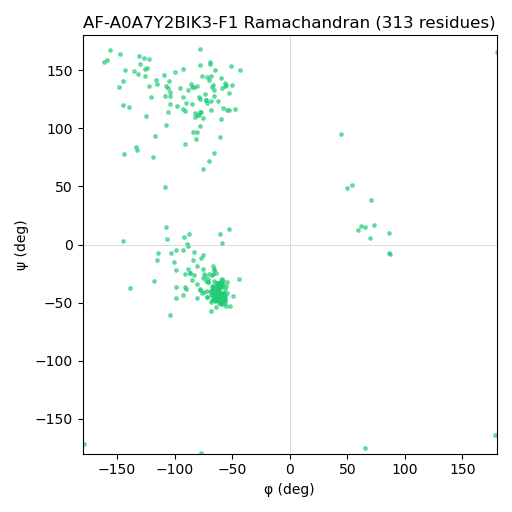38 176 PHE A C 1
ATOM 1356 O O . PHE A 1 176 ? -1.914 0.912 -7.540 1.00 92.38 176 PHE A O 1
ATOM 1363 N N . ARG A 1 177 ? -4.029 1.501 -7.087 1.00 89.69 177 ARG A N 1
ATOM 1364 C CA . ARG A 1 177 ? -4.481 0.172 -6.621 1.00 89.69 177 ARG A CA 1
ATOM 1365 C C . ARG A 1 177 ? -5.645 -0.354 -7.460 1.00 89.69 177 ARG A C 1
ATOM 1367 O O . ARG A 1 177 ? -6.784 -0.310 -7.000 1.00 89.69 177 ARG A O 1
ATOM 1374 N N . PRO A 1 178 ? -5.405 -0.832 -8.690 1.00 88.25 178 PRO A N 1
ATOM 1375 C CA . PRO A 1 178 ? -6.447 -1.512 -9.444 1.00 88.25 178 PRO A CA 1
ATOM 1376 C C . PRO A 1 178 ? -6.767 -2.869 -8.803 1.00 88.25 178 PRO A C 1
ATOM 1378 O O . PRO A 1 178 ? -5.921 -3.475 -8.134 1.00 88.25 178 PRO A O 1
ATOM 1381 N N . LEU A 1 179 ? -7.976 -3.371 -9.032 1.00 80.94 179 LEU A N 1
ATOM 1382 C CA . LEU A 1 179 ? -8.311 -4.760 -8.744 1.00 80.94 179 LEU A CA 1
ATOM 1383 C C . LEU A 1 179 ? -7.494 -5.675 -9.669 1.00 80.94 179 LEU A C 1
ATOM 1385 O O . LEU A 1 179 ? -7.363 -5.431 -10.867 1.00 80.94 179 LEU A O 1
ATOM 1389 N N . THR A 1 180 ? -6.887 -6.714 -9.091 1.00 76.25 180 THR A N 1
ATOM 1390 C CA . THR A 1 180 ? -5.962 -7.626 -9.799 1.00 76.25 180 THR A CA 1
ATOM 1391 C C . THR A 1 180 ? -6.562 -8.994 -10.092 1.00 76.25 180 THR A C 1
ATOM 1393 O O . THR A 1 180 ? -5.897 -9.889 -10.601 1.00 76.25 180 THR A O 1
ATOM 1396 N N . SER A 1 181 ? -7.832 -9.174 -9.789 1.00 66.19 181 SER A N 1
ATOM 1397 C CA . SER A 1 181 ? -8.605 -10.366 -10.086 1.00 66.19 181 SER A CA 1
ATOM 1398 C C . SER A 1 181 ? -9.895 -9.930 -10.758 1.00 66.19 181 SER A C 1
ATOM 1400 O O . SER A 1 181 ? -10.425 -8.850 -10.499 1.00 66.19 181 SER A O 1
ATOM 1402 N N . ALA A 1 182 ? -10.473 -10.832 -11.541 1.00 47.97 182 ALA A N 1
ATOM 1403 C CA . ALA A 1 182 ? -11.917 -10.919 -11.562 1.00 47.97 182 ALA A CA 1
ATOM 1404 C C . ALA A 1 182 ? -12.364 -11.398 -10.162 1.00 47.97 182 ALA A C 1
ATOM 1406 O O . ALA A 1 182 ? -12.691 -12.569 -9.982 1.00 47.97 182 ALA A O 1
ATOM 1407 N N . ASP A 1 183 ? -12.401 -10.509 -9.162 1.00 43.53 183 ASP A N 1
ATOM 1408 C CA . ASP A 1 183 ? -13.031 -10.747 -7.845 1.00 43.53 183 ASP A CA 1
ATOM 1409 C C . ASP A 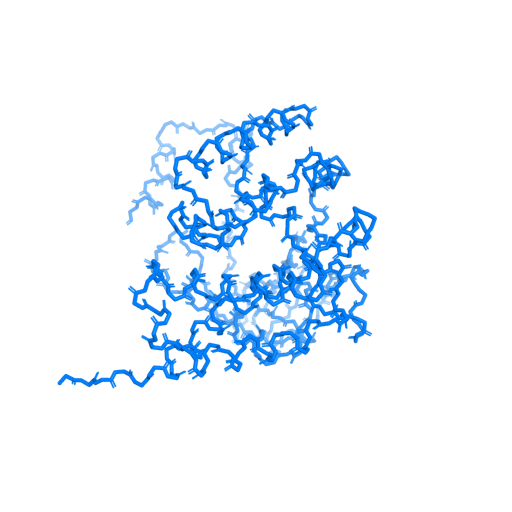1 183 ? -14.549 -11.043 -7.961 1.00 43.53 183 ASP A C 1
ATOM 1411 O O . ASP A 1 183 ? -15.257 -11.226 -6.977 1.00 43.53 183 ASP A O 1
ATOM 1415 N N . SER A 1 184 ? -15.050 -11.227 -9.186 1.00 38.47 184 SER A N 1
ATOM 1416 C CA . SER A 1 184 ? -16.332 -11.838 -9.548 1.00 38.47 184 SER A CA 1
ATOM 1417 C C . SER A 1 184 ? -16.550 -13.293 -9.085 1.00 38.47 184 SER A C 1
ATOM 1419 O O . SER A 1 184 ? -17.634 -13.834 -9.297 1.00 38.47 184 SER A O 1
ATOM 1421 N N . SER A 1 185 ? -15.610 -13.930 -8.373 1.00 35.28 185 SER A N 1
ATOM 1422 C CA . SER A 1 185 ? -15.944 -15.083 -7.518 1.00 35.28 185 SER A CA 1
ATOM 1423 C C . SER A 1 185 ? -16.638 -14.595 -6.236 1.00 35.28 185 SER A C 1
ATOM 1425 O O . SER A 1 185 ? -16.114 -14.725 -5.132 1.00 35.28 185 SER A O 1
ATOM 1427 N N . GLY A 1 186 ? -17.829 -14.014 -6.384 1.00 35.25 186 GLY A N 1
ATOM 1428 C CA . GLY A 1 186 ? -18.747 -13.735 -5.279 1.00 35.25 186 GLY A CA 1
ATOM 1429 C C . GLY A 1 186 ? -18.326 -12.648 -4.285 1.00 35.25 186 GLY A C 1
ATOM 1430 O O . GLY A 1 186 ? -19.053 -12.443 -3.313 1.00 35.25 186 GLY A O 1
ATOM 1431 N N . TYR A 1 187 ? -17.224 -11.924 -4.508 1.00 37.44 187 TYR A N 1
ATOM 1432 C CA . TYR A 1 187 ? -16.943 -10.701 -3.763 1.00 37.44 187 TYR A CA 1
ATOM 1433 C C . TYR A 1 187 ? -17.527 -9.514 -4.525 1.00 37.44 187 TYR A C 1
ATOM 1435 O O . TYR A 1 187 ? -16.882 -8.858 -5.333 1.00 37.44 187 TYR A O 1
ATOM 1443 N N . VAL A 1 188 ? -18.802 -9.245 -4.259 1.00 32.00 188 VAL A N 1
ATOM 1444 C CA . VAL A 1 188 ? -19.341 -7.899 -4.428 1.00 32.00 188 VAL A CA 1
ATOM 1445 C C . VAL A 1 188 ? -18.877 -7.131 -3.184 1.00 32.00 188 VAL A C 1
ATOM 1447 O O . VAL A 1 188 ? -19.385 -7.440 -2.102 1.00 32.00 188 VAL A O 1
ATOM 1450 N N . PRO A 1 189 ? -17.964 -6.139 -3.253 1.00 36.88 189 PRO A N 1
ATOM 1451 C CA . PRO A 1 189 ? -17.832 -5.151 -2.189 1.00 36.88 189 PRO A CA 1
ATOM 1452 C C . PRO A 1 189 ? -19.074 -4.256 -2.218 1.00 36.88 189 PRO A C 1
ATOM 1454 O O . PRO A 1 189 ? -19.069 -3.105 -2.642 1.00 36.88 189 PRO A O 1
ATOM 1457 N N . GLY A 1 190 ? -20.186 -4.834 -1.786 1.00 35.06 190 GLY A N 1
ATOM 1458 C CA . GLY A 1 190 ? -21.392 -4.150 -1.386 1.00 35.06 190 GLY A CA 1
ATOM 1459 C C . GLY A 1 190 ? -21.559 -4.490 0.075 1.00 35.06 190 GLY A C 1
ATOM 1460 O O . GLY A 1 190 ? -22.096 -5.546 0.373 1.00 35.06 190 GLY A O 1
ATOM 1461 N N . ARG A 1 191 ? -21.047 -3.628 0.966 1.00 38.22 191 ARG A N 1
ATOM 1462 C CA . ARG A 1 191 ? -21.112 -3.786 2.426 1.00 38.22 191 ARG A CA 1
ATOM 1463 C C . ARG A 1 191 ? -20.787 -5.211 2.881 1.00 38.22 191 ARG A C 1
ATOM 1465 O O . ARG A 1 191 ? -21.692 -6.029 3.050 1.00 38.22 191 ARG A O 1
ATOM 1472 N N . ALA A 1 192 ? -19.536 -5.481 3.245 1.00 45.16 192 ALA A N 1
ATOM 1473 C CA . ALA A 1 192 ? -19.329 -6.479 4.285 1.00 45.16 192 ALA A CA 1
ATOM 1474 C C . ALA A 1 192 ? -20.058 -5.947 5.531 1.00 45.16 192 ALA A C 1
ATOM 1476 O O . ALA A 1 192 ? -19.570 -5.073 6.244 1.00 45.16 192 ALA A O 1
ATOM 1477 N N . GLN A 1 193 ? -21.322 -6.340 5.692 1.00 53.34 193 GLN A N 1
ATOM 1478 C CA . GLN A 1 193 ? -22.173 -5.802 6.734 1.00 53.34 193 GLN A CA 1
ATOM 1479 C C . GLN A 1 193 ? -21.510 -6.184 8.049 1.00 53.34 193 GLN A C 1
ATOM 1481 O O . GLN A 1 193 ? -21.230 -7.366 8.272 1.00 53.34 193 GLN A O 1
ATOM 1486 N N . ALA A 1 194 ? -21.214 -5.180 8.878 1.00 63.66 194 ALA A N 1
ATOM 1487 C CA . ALA A 1 194 ? -20.719 -5.404 10.224 1.00 63.66 194 ALA A CA 1
ATOM 1488 C C . ALA A 1 194 ? -21.612 -6.461 10.872 1.00 63.66 194 ALA A C 1
ATOM 1490 O O . ALA A 1 194 ? -22.825 -6.254 10.991 1.00 63.66 194 ALA A O 1
ATOM 1491 N N . LEU A 1 195 ? -21.030 -7.616 11.202 1.00 71.00 195 LEU A N 1
ATOM 1492 C CA . LEU A 1 195 ? -21.778 -8.718 11.784 1.00 71.00 195 LEU A CA 1
ATOM 1493 C C . LEU A 1 195 ? -22.380 -8.209 13.089 1.00 71.00 195 LEU A C 1
ATOM 1495 O O . LEU A 1 195 ? -21.648 -7.979 14.042 1.00 71.00 195 LEU A O 1
ATOM 1499 N N . ARG A 1 196 ? -23.697 -7.990 13.132 1.00 80.12 196 ARG A N 1
ATOM 1500 C CA . ARG A 1 196 ? -24.373 -7.521 14.343 1.00 80.12 196 ARG A CA 1
ATOM 1501 C C . ARG A 1 196 ? -24.687 -8.712 15.228 1.00 80.12 196 ARG A C 1
ATOM 1503 O O . ARG A 1 196 ? -25.693 -9.388 15.035 1.00 80.12 196 ARG A O 1
ATOM 1510 N N . LEU A 1 197 ? -23.817 -8.953 16.198 1.00 86.94 197 LEU A N 1
ATOM 1511 C CA . LEU A 1 197 ? -24.063 -9.947 17.230 1.00 86.94 197 LEU A CA 1
ATOM 1512 C C . LEU A 1 197 ? -25.042 -9.388 18.267 1.00 86.94 197 LEU A C 1
ATOM 1514 O O . LEU A 1 197 ? -24.826 -8.309 18.821 1.00 86.94 197 LEU A O 1
ATOM 1518 N N . ALA A 1 198 ? -26.129 -10.120 18.501 1.00 86.88 198 ALA A N 1
ATOM 1519 C CA . ALA A 1 198 ? -27.089 -9.797 19.546 1.00 86.88 198 ALA A CA 1
ATOM 1520 C C . ALA A 1 198 ? -26.551 -10.217 20.927 1.00 86.88 198 ALA A C 1
ATOM 1522 O O . ALA A 1 198 ? -25.763 -11.166 21.005 1.00 86.88 198 ALA A O 1
ATOM 1523 N N . PRO A 1 199 ? -26.997 -9.567 22.017 1.00 92.06 199 PRO A N 1
ATOM 1524 C CA . PRO A 1 199 ? -26.785 -10.083 23.365 1.00 92.06 199 PRO A CA 1
ATOM 1525 C C . PRO A 1 199 ? -27.212 -11.557 23.481 1.00 92.06 199 PRO A C 1
ATOM 1527 O O . PRO A 1 199 ? -28.239 -11.949 22.925 1.00 92.06 199 PRO A O 1
ATOM 1530 N N . GLY A 1 200 ? -26.410 -12.371 24.167 1.00 89.06 200 GLY A N 1
ATOM 1531 C CA . GLY A 1 200 ? -26.572 -13.824 24.290 1.00 89.06 200 GLY A CA 1
ATOM 1532 C C . GLY A 1 200 ? -25.920 -14.649 23.171 1.00 89.06 200 GLY A C 1
ATOM 1533 O O . GLY A 1 200 ? -25.859 -15.874 23.268 1.00 89.06 200 GLY A O 1
ATOM 1534 N N . ALA A 1 201 ? -25.408 -14.027 22.101 1.00 90.94 201 ALA A N 1
ATOM 1535 C CA . ALA A 1 201 ? -24.652 -14.752 21.079 1.00 90.94 201 ALA A CA 1
ATOM 1536 C C . ALA A 1 201 ? -23.322 -15.275 21.648 1.00 90.94 201 ALA A C 1
ATOM 1538 O O . ALA A 1 201 ? -22.616 -14.543 22.336 1.00 90.94 201 ALA A O 1
ATOM 1539 N N . ILE A 1 202 ? -22.948 -16.516 21.320 1.00 91.06 202 ILE A N 1
ATOM 1540 C CA . ILE A 1 202 ? -21.688 -17.124 21.774 1.00 91.06 202 ILE A CA 1
ATOM 1541 C C . ILE A 1 202 ? -20.670 -17.131 20.631 1.00 91.06 202 ILE A C 1
ATOM 1543 O O . ILE A 1 202 ? -20.885 -17.747 19.584 1.00 91.06 202 ILE A O 1
ATOM 1547 N N . VAL A 1 203 ? -19.523 -16.489 20.851 1.00 89.38 203 VAL A N 1
ATOM 1548 C CA . VAL A 1 203 ? -18.400 -16.428 19.908 1.00 89.38 203 VAL A CA 1
ATOM 1549 C C . VAL A 1 203 ? -17.244 -17.288 20.407 1.00 89.38 203 VAL A C 1
ATOM 1551 O O . VAL A 1 203 ? -16.912 -17.305 21.594 1.00 89.38 203 VAL A O 1
ATOM 1554 N N . GLY A 1 204 ? -16.643 -18.054 19.492 1.00 84.44 204 GLY A N 1
ATOM 1555 C CA . GLY A 1 204 ? -15.528 -18.952 19.809 1.00 84.44 204 GLY A CA 1
ATOM 1556 C C . GLY A 1 204 ? -15.874 -20.061 20.809 1.00 84.44 204 GLY A C 1
ATOM 1557 O O . GLY A 1 204 ? -14.967 -20.636 21.397 1.00 84.44 204 GLY A O 1
ATOM 1558 N N . GLY A 1 205 ? -17.167 -20.327 21.043 1.00 87.88 205 GLY A N 1
ATOM 1559 C CA . GLY A 1 205 ? -17.632 -21.272 22.063 1.00 87.88 205 GLY A CA 1
ATOM 1560 C C . GLY A 1 205 ? -17.326 -20.850 23.506 1.00 87.88 205 GLY A C 1
ATOM 1561 O O . GLY A 1 205 ? -17.386 -21.697 24.391 1.00 87.88 205 GLY A O 1
ATOM 1562 N N . ARG A 1 206 ? -16.960 -19.580 23.740 1.00 91.38 206 ARG A N 1
ATOM 1563 C CA . ARG A 1 206 ? -16.447 -19.099 25.036 1.00 91.38 206 ARG A CA 1
ATOM 1564 C C . ARG A 1 206 ? -16.982 -17.736 25.454 1.00 91.38 206 ARG A C 1
ATOM 1566 O O . ARG A 1 206 ? -17.169 -17.507 26.642 1.00 91.38 206 ARG A O 1
ATOM 1573 N N . PHE A 1 207 ? -17.164 -16.818 24.511 1.00 94.38 207 PHE A N 1
ATOM 1574 C CA . PHE A 1 207 ? -17.492 -15.432 24.830 1.00 94.38 207 PHE A CA 1
ATOM 1575 C C . PHE A 1 207 ? -18.954 -15.155 24.519 1.00 94.38 207 PHE A C 1
ATOM 1577 O O . PHE A 1 207 ? -19.350 -15.184 23.354 1.00 94.38 207 PHE A O 1
ATOM 1584 N N . GLU A 1 208 ? -19.746 -14.888 25.552 1.00 95.06 208 GLU A N 1
ATOM 1585 C CA . GLU A 1 208 ? -21.155 -14.528 25.414 1.00 95.06 208 GLU A CA 1
ATOM 1586 C C . GLU A 1 208 ? -21.291 -13.009 25.288 1.00 95.06 208 GLU A C 1
ATOM 1588 O O . GLU A 1 208 ? -20.861 -12.263 26.168 1.00 95.06 208 GLU A O 1
ATOM 1593 N N . ILE A 1 209 ? -21.887 -12.530 24.199 1.00 96.19 209 ILE A N 1
ATOM 1594 C CA . ILE A 1 209 ? -22.086 -11.098 23.966 1.00 96.19 209 ILE A CA 1
ATOM 1595 C C . ILE A 1 209 ? -23.062 -10.530 24.997 1.00 96.19 209 ILE A C 1
ATOM 1597 O O . ILE A 1 209 ? -24.180 -11.010 25.140 1.00 96.19 209 ILE A O 1
ATOM 1601 N N . GLN A 1 210 ? -22.663 -9.457 25.675 1.00 94.00 210 GLN A N 1
ATOM 1602 C CA . GLN A 1 210 ? -23.503 -8.723 26.622 1.00 94.00 210 GLN A CA 1
ATOM 1603 C C . GLN A 1 210 ? -24.102 -7.477 25.964 1.00 94.00 210 GLN A C 1
ATOM 1605 O O . GLN A 1 210 ? -25.300 -7.223 26.074 1.00 94.00 210 GLN A O 1
ATOM 1610 N N . SER A 1 211 ? -23.279 -6.706 25.250 1.00 91.38 211 SER A N 1
ATOM 1611 C CA . SER A 1 211 ? -23.710 -5.496 24.544 1.00 91.38 211 SER A CA 1
ATOM 1612 C C . SER A 1 211 ? -22.743 -5.108 23.422 1.00 91.38 211 SER A C 1
ATOM 1614 O O . SER A 1 211 ? -21.574 -5.495 23.415 1.00 91.38 211 SER A O 1
ATOM 1616 N N . SER A 1 212 ? -23.224 -4.328 22.452 1.00 91.81 212 SER A N 1
ATOM 1617 C CA . SER A 1 212 ? -22.366 -3.651 21.472 1.00 91.81 212 SER A CA 1
ATOM 1618 C C . SER A 1 212 ? -21.770 -2.385 22.081 1.00 91.81 212 SER A C 1
ATOM 1620 O O . SER A 1 212 ? -22.504 -1.616 22.701 1.00 91.81 212 SER A O 1
ATOM 1622 N N . LEU A 1 213 ? -20.481 -2.141 21.859 1.00 85.81 213 LEU A N 1
ATOM 1623 C CA . LEU A 1 213 ? -19.798 -0.939 22.342 1.00 85.81 213 LEU A CA 1
ATOM 1624 C C . LEU A 1 213 ? -19.573 0.059 21.213 1.00 85.81 213 LEU A C 1
ATOM 1626 O O . LEU A 1 213 ? -20.090 1.169 21.244 1.00 85.81 213 LEU A O 1
ATOM 1630 N N . GLU A 1 214 ? -18.829 -0.361 20.193 1.00 79.31 214 GLU A N 1
ATOM 1631 C CA . GLU A 1 214 ? -18.425 0.499 19.088 1.00 79.31 214 GLU A CA 1
ATOM 1632 C C . GLU A 1 214 ? -18.396 -0.309 17.795 1.00 79.31 214 GLU A C 1
ATOM 1634 O O . GLU A 1 214 ? -17.973 -1.462 17.777 1.00 79.31 214 GLU A O 1
ATOM 1639 N N . THR A 1 215 ? -18.840 0.287 16.693 1.00 78.50 215 THR A N 1
ATOM 1640 C CA . THR A 1 215 ? -18.621 -0.269 15.354 1.00 78.50 215 THR A CA 1
ATOM 1641 C C . THR A 1 215 ? -17.576 0.595 14.661 1.00 78.50 215 THR A C 1
ATOM 1643 O O . THR A 1 215 ? -17.877 1.700 14.215 1.00 78.50 215 THR A O 1
ATOM 1646 N N . GLY A 1 216 ? -16.341 0.100 14.600 1.00 68.25 216 GLY A N 1
ATOM 1647 C CA . GLY A 1 216 ? -15.262 0.715 13.836 1.00 68.25 216 GLY A CA 1
ATOM 1648 C C . GLY A 1 216 ? -15.391 0.425 12.338 1.00 68.25 216 GLY A C 1
ATOM 1649 O O . GLY A 1 216 ? -16.309 -0.263 11.899 1.00 68.25 216 GLY A O 1
ATOM 1650 N N . SER A 1 217 ? -14.449 0.917 11.527 1.00 62.09 217 SER A N 1
ATOM 1651 C CA . SER A 1 217 ? -14.443 0.661 10.073 1.00 62.09 217 SER A CA 1
ATOM 1652 C C . SER A 1 217 ? -13.986 -0.737 9.683 1.00 62.09 217 SER A C 1
ATOM 1654 O O . SER A 1 217 ? -14.257 -1.163 8.569 1.00 62.09 217 SER A O 1
ATOM 1656 N N . VAL A 1 218 ? -13.259 -1.424 10.565 1.00 69.69 218 VAL A N 1
ATOM 1657 C CA . VAL A 1 218 ? -12.670 -2.746 10.292 1.00 69.69 218 VAL A CA 1
ATOM 1658 C C . VAL A 1 218 ? -13.237 -3.806 11.228 1.00 69.69 218 VAL A C 1
ATOM 1660 O O . VAL A 1 218 ? -13.358 -4.967 10.846 1.00 69.69 218 VAL A O 1
ATOM 1663 N N . THR A 1 219 ? -13.594 -3.415 12.450 1.00 82.75 219 THR A N 1
ATOM 1664 C CA . THR A 1 219 ? -14.087 -4.320 13.483 1.00 82.75 219 THR A CA 1
ATOM 1665 C C . THR A 1 219 ? -15.306 -3.747 14.192 1.00 82.75 219 THR A C 1
ATOM 1667 O O . THR A 1 219 ? -15.438 -2.534 14.356 1.00 82.75 219 THR A O 1
ATOM 1670 N N . SER A 1 220 ? -16.188 -4.628 14.652 1.00 90.25 220 SER A N 1
ATOM 1671 C CA . SER A 1 220 ? -17.162 -4.320 15.699 1.00 90.25 220 SER A CA 1
ATOM 1672 C C . SER A 1 220 ? -16.610 -4.766 17.046 1.00 90.25 220 SER A C 1
ATOM 1674 O O . SER A 1 220 ? -16.121 -5.889 17.166 1.00 90.25 220 SER A O 1
ATOM 1676 N N . SER A 1 221 ? -16.730 -3.909 18.054 1.00 91.38 221 SER A N 1
ATOM 1677 C CA . SER A 1 221 ? -16.348 -4.163 19.440 1.00 91.38 221 SER A CA 1
ATOM 1678 C C . SER A 1 221 ? -17.588 -4.421 20.293 1.00 91.38 221 SER A C 1
ATOM 1680 O O . SER A 1 221 ? -18.550 -3.647 20.281 1.00 91.38 221 SER A O 1
ATOM 1682 N N . TYR A 1 222 ? -17.536 -5.488 21.077 1.00 94.94 222 TYR A N 1
ATOM 1683 C CA . TYR A 1 222 ? -18.593 -5.925 21.978 1.00 94.94 222 TYR A CA 1
ATOM 1684 C C . TYR A 1 222 ? -18.045 -6.091 23.385 1.00 94.94 222 TYR A C 1
ATOM 1686 O O . TYR A 1 222 ? -16.917 -6.549 23.564 1.00 94.94 222 TYR A O 1
ATOM 1694 N N . LEU A 1 223 ? -18.871 -5.783 24.378 1.00 95.00 223 LEU A N 1
ATOM 1695 C CA . LEU A 1 223 ? -18.654 -6.284 25.722 1.00 95.00 223 LEU A CA 1
ATOM 1696 C C . LEU A 1 223 ? -19.139 -7.732 25.748 1.00 95.00 223 LEU A C 1
ATOM 1698 O O . LEU A 1 223 ? -20.279 -8.006 25.362 1.00 95.00 223 LEU A O 1
ATOM 1702 N N . ALA A 1 224 ? -18.289 -8.649 26.189 1.00 96.69 224 ALA A N 1
ATOM 1703 C CA . ALA A 1 224 ? -18.631 -10.059 26.293 1.00 96.69 224 ALA A CA 1
ATOM 1704 C C . ALA A 1 224 ? -18.235 -10.624 27.658 1.00 96.69 224 ALA A C 1
ATOM 1706 O O . ALA A 1 224 ? -17.234 -10.209 28.240 1.00 96.69 224 ALA A O 1
ATOM 1707 N N . GLY A 1 225 ? -19.016 -11.572 28.168 1.00 95.50 225 GLY A N 1
ATOM 1708 C CA . GLY A 1 225 ? -18.663 -12.371 29.336 1.00 95.50 225 GLY A CA 1
ATOM 1709 C C . GLY A 1 225 ? -17.806 -13.564 28.925 1.00 95.50 225 GLY A C 1
ATOM 1710 O O . GLY A 1 225 ? -18.111 -14.236 27.940 1.00 95.50 225 GLY A O 1
ATOM 1711 N N . ASP A 1 226 ? -16.740 -13.837 29.673 1.00 94.06 226 ASP A N 1
ATOM 1712 C CA . ASP A 1 226 ? -15.968 -15.067 29.503 1.00 94.06 226 ASP A CA 1
ATOM 1713 C C . ASP A 1 226 ? -16.647 -16.215 30.257 1.00 94.06 226 ASP A C 1
ATOM 1715 O O . ASP A 1 226 ? -16.638 -16.261 31.487 1.00 94.06 226 ASP A O 1
ATOM 1719 N N . MET A 1 227 ? -17.231 -17.168 29.529 1.00 90.56 227 MET A N 1
ATOM 1720 C CA . MET A 1 227 ? -17.945 -18.299 30.129 1.00 90.56 227 MET A CA 1
ATOM 1721 C C . MET A 1 227 ? -17.020 -19.230 30.925 1.00 90.56 227 MET A C 1
ATOM 1723 O O . MET A 1 227 ? -17.487 -19.938 31.816 1.00 90.56 227 MET A O 1
ATOM 1727 N N . ASN A 1 228 ? -15.712 -19.215 30.647 1.00 90.56 228 ASN A N 1
ATOM 1728 C CA . ASN A 1 228 ? -14.737 -19.996 31.408 1.00 90.56 228 ASN A CA 1
ATOM 1729 C C . ASN A 1 228 ? -14.336 -19.310 32.723 1.00 90.56 228 ASN A C 1
ATOM 1731 O O . ASN A 1 228 ? -13.795 -19.965 33.612 1.00 90.56 228 ASN A O 1
ATOM 1735 N N . MET A 1 229 ? -14.583 -18.003 32.853 1.00 88.50 229 MET A N 1
ATOM 1736 C CA . MET A 1 229 ? -14.257 -17.202 34.034 1.00 88.50 229 MET A CA 1
ATOM 1737 C C . MET A 1 229 ? -15.467 -16.346 34.432 1.00 88.50 229 MET A C 1
ATOM 1739 O O . MET A 1 229 ? -15.522 -15.156 34.109 1.00 88.50 229 MET A O 1
ATOM 1743 N N . PRO A 1 230 ? -16.447 -16.934 35.147 1.00 84.25 230 PRO A N 1
ATOM 1744 C CA . PRO A 1 230 ? -17.676 -16.242 35.514 1.00 84.25 230 PRO A CA 1
ATOM 1745 C C . PRO A 1 230 ? -17.410 -14.900 36.206 1.00 84.25 230 PRO A C 1
ATOM 1747 O O . PRO A 1 230 ? -16.628 -14.812 37.151 1.00 84.25 230 PRO A O 1
ATOM 1750 N N . GLY A 1 231 ? -18.082 -13.849 35.735 1.00 83.94 231 GLY A N 1
ATOM 1751 C CA . GLY A 1 231 ? -17.937 -12.487 36.255 1.00 83.94 231 GLY A CA 1
ATOM 1752 C C . GLY A 1 231 ? -16.800 -11.670 35.632 1.00 83.94 231 GLY A C 1
ATOM 1753 O O . GLY A 1 231 ? -16.733 -10.467 35.889 1.00 83.94 231 GLY A O 1
ATOM 1754 N N . GLN A 1 232 ? -15.945 -12.267 34.793 1.00 90.12 232 GLN A N 1
ATOM 1755 C CA . GLN A 1 232 ? -14.997 -11.508 33.980 1.00 90.12 232 GLN A CA 1
ATOM 1756 C C . GLN A 1 232 ? -15.609 -11.088 32.643 1.00 90.12 232 GLN A C 1
ATOM 1758 O O . GLN A 1 232 ? -16.208 -11.893 31.926 1.00 90.12 232 GLN A O 1
ATOM 1763 N N . SER A 1 233 ? -15.414 -9.813 32.305 1.00 94.56 233 SER A N 1
ATOM 1764 C CA . SER A 1 233 ? -15.800 -9.245 31.017 1.00 94.56 233 SER A CA 1
ATOM 1765 C C . SER A 1 233 ? -14.567 -8.931 30.181 1.00 94.56 233 SER A C 1
ATOM 1767 O O . SER A 1 233 ? -13.532 -8.510 30.701 1.00 94.56 233 SER A O 1
ATOM 1769 N N . VAL A 1 234 ? -14.711 -9.092 28.874 1.00 95.81 234 VAL A N 1
ATOM 1770 C CA . VAL A 1 234 ? -13.690 -8.797 27.872 1.00 95.81 234 VAL A CA 1
ATOM 1771 C C . VAL A 1 234 ? -14.255 -7.865 26.813 1.00 95.81 234 VAL A C 1
ATOM 1773 O O . VAL A 1 234 ? -15.474 -7.778 26.625 1.00 95.81 234 VAL A O 1
ATOM 1776 N N . ILE A 1 235 ? -13.360 -7.207 26.083 1.00 96.00 235 ILE A N 1
ATOM 1777 C CA . ILE A 1 235 ? -13.706 -6.593 24.808 1.00 96.00 235 ILE A CA 1
ATOM 1778 C C . ILE A 1 235 ? -13.456 -7.602 23.708 1.00 96.00 235 ILE A C 1
ATOM 1780 O O . ILE A 1 235 ? -12.321 -7.996 23.455 1.00 96.00 235 ILE A O 1
ATOM 1784 N N . LEU A 1 236 ? -14.529 -8.014 23.044 1.00 95.94 236 LEU A N 1
ATOM 1785 C CA . LEU A 1 236 ? -14.462 -8.878 21.882 1.00 95.94 236 LEU A CA 1
ATOM 1786 C C . LEU A 1 236 ? -14.546 -8.029 20.618 1.00 95.94 236 LEU A C 1
ATOM 1788 O O . LEU A 1 236 ? -15.549 -7.356 20.381 1.00 95.94 236 LEU A O 1
ATOM 1792 N N . ARG A 1 237 ? -13.510 -8.087 19.784 1.00 94.44 237 ARG A N 1
ATOM 1793 C CA . ARG A 1 237 ? -13.469 -7.396 18.494 1.00 94.44 237 ARG A CA 1
ATOM 1794 C C . ARG A 1 237 ? -13.587 -8.403 17.366 1.00 94.44 237 ARG A C 1
ATOM 1796 O O . ARG A 1 237 ? -12.836 -9.373 17.323 1.00 94.44 237 ARG A O 1
ATOM 1803 N N . VAL A 1 238 ? -14.529 -8.173 16.457 1.00 92.31 238 VAL A N 1
ATOM 1804 C CA . VAL A 1 238 ? -14.834 -9.056 15.323 1.00 92.31 238 VAL A CA 1
ATOM 1805 C C . VAL A 1 238 ? -14.634 -8.289 14.026 1.00 92.31 238 VAL A C 1
ATOM 1807 O O . VAL A 1 238 ? -15.207 -7.215 13.866 1.00 92.31 238 VAL A O 1
ATOM 1810 N N . PHE A 1 239 ? -13.840 -8.833 13.105 1.00 87.69 239 PHE A N 1
ATOM 1811 C CA . PHE A 1 239 ? -13.579 -8.215 11.805 1.00 87.69 239 PHE A CA 1
ATOM 1812 C C . PHE A 1 239 ? -14.810 -8.256 10.883 1.00 87.69 239 PHE A C 1
ATOM 1814 O O . PHE A 1 239 ? -15.561 -9.238 10.833 1.00 87.69 239 PHE A O 1
ATOM 1821 N N . HIS A 1 240 ? -15.007 -7.174 10.129 1.00 82.62 240 HIS A N 1
ATOM 1822 C CA . HIS A 1 240 ? -16.109 -7.032 9.174 1.00 82.62 240 HIS A CA 1
ATOM 1823 C C . HIS A 1 240 ? -15.911 -7.849 7.906 1.00 82.62 240 HIS A C 1
ATOM 1825 O O . HIS A 1 240 ? -16.901 -8.242 7.292 1.00 82.62 240 HIS A O 1
ATOM 1831 N N . ASP A 1 241 ? -14.673 -8.147 7.539 1.00 77.62 241 ASP A N 1
ATOM 1832 C CA . ASP A 1 241 ? -14.398 -8.907 6.330 1.00 77.62 241 ASP A CA 1
ATOM 1833 C C . ASP A 1 241 ? -14.297 -10.399 6.659 1.00 77.62 241 ASP A C 1
ATOM 1835 O O . ASP A 1 241 ? -13.414 -10.814 7.422 1.00 77.62 241 ASP A O 1
ATOM 1839 N N . PRO A 1 242 ? -15.197 -11.238 6.115 1.00 74.94 242 PRO A N 1
ATOM 1840 C CA . PRO A 1 242 ? -14.993 -12.670 6.154 1.00 74.94 242 PRO A CA 1
ATOM 1841 C C . PRO A 1 242 ? -13.808 -13.033 5.255 1.00 74.94 242 PRO A C 1
ATOM 1843 O O . PRO A 1 242 ? -13.566 -12.433 4.211 1.00 74.94 242 PRO A O 1
ATOM 1846 N N . THR A 1 243 ? -13.049 -14.040 5.656 1.00 73.56 243 THR A N 1
ATOM 1847 C CA . THR A 1 243 ? -11.931 -14.574 4.887 1.00 73.56 243 THR A CA 1
ATOM 1848 C C . THR A 1 243 ? -11.933 -16.089 5.001 1.00 73.56 243 THR A C 1
ATOM 1850 O O . THR A 1 243 ? -11.764 -16.651 6.084 1.00 73.56 243 THR A O 1
ATOM 1853 N N . SER A 1 244 ? -12.086 -16.767 3.866 1.00 65.50 244 SER A N 1
ATOM 1854 C CA . SER A 1 244 ? -12.011 -18.229 3.757 1.00 65.50 244 SER A CA 1
ATOM 1855 C C . SER A 1 244 ? -10.640 -18.719 3.269 1.00 65.50 244 SER A C 1
ATOM 1857 O O . SER A 1 244 ? -10.257 -19.855 3.546 1.00 65.50 244 SER A O 1
ATOM 1859 N N . ALA A 1 245 ? -9.862 -17.862 2.598 1.00 61.62 245 ALA A N 1
ATOM 1860 C CA . ALA A 1 245 ? -8.543 -18.208 2.078 1.00 61.62 245 ALA A CA 1
ATOM 1861 C C . ALA A 1 245 ? -7.522 -18.442 3.205 1.00 61.62 245 ALA A C 1
ATOM 1863 O O . ALA A 1 245 ? -7.253 -17.559 4.022 1.00 61.62 245 ALA A O 1
ATOM 1864 N N . VAL A 1 246 ? -6.900 -19.625 3.214 1.00 59.66 246 VAL A N 1
ATOM 1865 C CA . VAL A 1 246 ? -5.952 -20.055 4.260 1.00 59.66 246 VAL A CA 1
ATOM 1866 C C . VAL A 1 246 ? -4.777 -19.082 4.412 1.00 59.66 246 VAL A C 1
ATOM 1868 O O . VAL A 1 246 ? -4.414 -18.731 5.533 1.00 59.66 246 VAL A O 1
ATOM 1871 N N . SER A 1 247 ? -4.211 -18.591 3.306 1.00 53.81 247 SER A N 1
ATOM 1872 C CA . SER A 1 247 ? -3.094 -17.635 3.318 1.00 53.81 247 SER A CA 1
ATOM 1873 C C . SER A 1 247 ? -3.467 -16.302 3.972 1.00 53.81 247 SER A C 1
ATOM 1875 O O . SER A 1 247 ? -2.709 -15.784 4.791 1.00 53.81 247 SER A O 1
ATOM 1877 N N . ALA A 1 248 ? -4.652 -15.773 3.666 1.00 58.41 248 ALA A N 1
ATOM 1878 C CA . ALA A 1 248 ? -5.157 -14.538 4.254 1.00 58.41 248 ALA A CA 1
ATOM 1879 C C . ALA A 1 248 ? -5.468 -14.713 5.752 1.00 58.41 248 ALA A C 1
ATOM 1881 O O . ALA A 1 248 ? -5.082 -13.862 6.557 1.00 58.41 248 ALA A O 1
ATOM 1882 N N . ARG A 1 249 ? -6.039 -15.860 6.159 1.00 74.88 249 ARG A N 1
ATOM 1883 C CA . ARG A 1 249 ? -6.205 -16.211 7.583 1.00 74.88 249 ARG A CA 1
ATOM 1884 C C . ARG A 1 249 ? -4.877 -16.226 8.330 1.00 74.88 249 ARG A C 1
ATOM 1886 O O . ARG A 1 249 ? -4.756 -15.609 9.386 1.00 74.88 249 ARG A O 1
ATOM 1893 N N . MET A 1 250 ? -3.871 -16.897 7.769 1.00 66.81 250 MET A N 1
ATOM 1894 C CA . MET A 1 250 ? -2.530 -16.958 8.353 1.00 66.81 250 MET A CA 1
ATOM 1895 C C . MET A 1 250 ? -1.878 -15.574 8.434 1.00 66.81 250 MET A C 1
ATOM 1897 O O . MET A 1 250 ? -1.232 -15.263 9.432 1.00 66.81 250 MET A O 1
ATOM 1901 N N . GLY A 1 251 ? -2.062 -14.732 7.414 1.00 68.56 251 GLY A N 1
ATOM 1902 C CA . GLY A 1 251 ? -1.560 -13.360 7.402 1.00 68.56 251 GLY A CA 1
ATOM 1903 C C . GLY A 1 251 ? -2.158 -12.503 8.519 1.00 68.56 251 GLY A C 1
ATOM 1904 O O . GLY A 1 251 ? -1.423 -11.790 9.199 1.00 68.56 251 GLY A O 1
ATOM 1905 N N . LEU A 1 252 ? -3.470 -12.606 8.749 1.00 74.94 252 LEU A N 1
ATOM 1906 C CA . LEU A 1 252 ? -4.156 -11.884 9.822 1.00 74.94 252 LEU A CA 1
ATOM 1907 C C . LEU A 1 252 ? -3.721 -12.361 11.213 1.00 74.94 252 LEU A C 1
ATOM 1909 O O . LEU A 1 252 ? -3.396 -11.533 12.061 1.00 74.94 252 LEU A O 1
ATOM 1913 N N . VAL A 1 253 ? -3.626 -13.678 11.426 1.00 80.56 253 VAL A N 1
ATOM 1914 C CA . VAL A 1 253 ? -3.115 -14.239 12.689 1.00 80.56 253 VAL A CA 1
ATOM 1915 C C . VAL A 1 253 ? -1.676 -13.786 12.936 1.00 80.56 253 VAL A C 1
ATOM 1917 O O . VAL A 1 253 ? -1.365 -13.318 14.024 1.00 80.56 253 VAL A O 1
ATOM 1920 N N . LYS A 1 254 ? -0.810 -13.820 11.913 1.00 77.69 254 LYS A N 1
ATOM 1921 C CA . LYS A 1 254 ? 0.578 -13.353 12.032 1.00 77.69 254 LYS A CA 1
ATOM 1922 C C . LYS A 1 254 ? 0.663 -11.877 12.431 1.00 77.69 254 LYS A C 1
ATOM 1924 O O . LYS A 1 254 ? 1.500 -11.529 13.255 1.00 77.69 254 LYS A O 1
ATOM 1929 N N . LYS A 1 255 ? -0.187 -11.012 11.863 1.00 80.75 255 LYS A N 1
ATOM 1930 C CA . LYS A 1 255 ? -0.261 -9.593 12.252 1.00 80.75 255 LYS A CA 1
ATOM 1931 C C . LYS A 1 255 ? -0.672 -9.434 13.716 1.00 80.75 255 LYS A C 1
ATOM 1933 O O . LYS A 1 255 ? -0.060 -8.641 14.418 1.00 80.75 255 LYS A O 1
ATOM 1938 N N . LEU A 1 256 ? -1.653 -10.211 14.177 1.00 85.00 256 LEU A N 1
ATOM 1939 C CA . LEU A 1 256 ? -2.085 -10.182 15.573 1.00 85.00 256 LEU A CA 1
ATOM 1940 C C . LEU A 1 256 ? -0.959 -10.625 16.521 1.00 85.00 256 LEU A C 1
ATOM 1942 O O . LEU A 1 256 ? -0.693 -9.943 17.501 1.00 85.00 256 LEU A O 1
ATOM 1946 N N . THR A 1 257 ? -0.230 -11.693 16.182 1.00 82.44 257 THR A N 1
ATOM 1947 C CA . THR A 1 257 ? 0.938 -12.151 16.957 1.00 82.44 257 THR A CA 1
ATOM 1948 C C . THR A 1 257 ? 2.061 -11.112 17.010 1.00 82.44 257 THR A C 1
ATOM 1950 O O . THR A 1 257 ? 2.761 -11.025 18.010 1.00 82.44 257 THR A O 1
ATOM 1953 N N . LEU A 1 258 ? 2.248 -10.311 15.954 1.00 84.00 258 LEU A N 1
ATOM 1954 C CA . LEU A 1 258 ? 3.229 -9.221 15.974 1.00 84.00 258 LEU A CA 1
ATOM 1955 C C . LEU A 1 258 ? 2.839 -8.126 16.973 1.00 84.00 258 LEU A C 1
ATOM 1957 O O . LEU A 1 258 ? 3.706 -7.644 17.692 1.00 84.00 258 LEU A O 1
ATOM 1961 N N . VAL A 1 259 ? 1.556 -7.762 17.050 1.00 80.94 259 VAL A N 1
ATOM 1962 C CA . VAL A 1 259 ? 1.075 -6.795 18.053 1.00 80.94 259 VAL A CA 1
ATOM 1963 C C . VAL A 1 259 ? 1.250 -7.351 19.465 1.00 80.94 259 VAL A C 1
ATOM 1965 O O . VAL A 1 259 ? 1.758 -6.653 20.332 1.00 80.94 259 VAL A O 1
ATOM 1968 N N . ASP A 1 260 ? 0.919 -8.626 19.666 1.00 82.00 260 ASP A N 1
ATOM 1969 C CA . ASP A 1 260 ? 1.043 -9.314 20.959 1.00 82.00 260 ASP A CA 1
ATOM 1970 C C . ASP A 1 260 ? 2.506 -9.497 21.415 1.00 82.00 260 ASP A C 1
ATOM 1972 O O . ASP A 1 260 ? 2.780 -9.713 22.589 1.00 82.00 260 ASP A O 1
ATOM 1976 N N . SER A 1 261 ? 3.474 -9.381 20.496 1.00 84.69 261 SER A N 1
ATOM 1977 C CA . SER A 1 261 ? 4.905 -9.426 20.833 1.00 84.69 261 SER A CA 1
ATOM 1978 C C . SER A 1 261 ? 5.434 -8.142 21.483 1.00 84.69 261 SER A C 1
ATOM 1980 O O . SER A 1 261 ? 6.575 -8.117 21.948 1.00 84.69 261 SER A O 1
ATOM 1982 N N . VAL A 1 262 ? 4.633 -7.072 21.507 1.00 86.38 262 VAL A N 1
ATOM 1983 C CA . VAL A 1 262 ? 4.998 -5.799 22.133 1.00 86.38 262 VAL A CA 1
ATOM 1984 C C . VAL A 1 262 ? 4.777 -5.894 23.640 1.00 86.38 262 VAL A C 1
ATOM 1986 O O . VAL A 1 262 ? 3.673 -5.678 24.129 1.00 86.38 262 VAL A O 1
ATOM 1989 N N . ASP A 1 263 ? 5.839 -6.183 24.389 1.00 84.06 263 ASP A N 1
ATOM 1990 C CA . ASP A 1 263 ? 5.794 -6.228 25.853 1.00 84.06 263 ASP A CA 1
ATOM 1991 C C . ASP A 1 263 ? 5.901 -4.820 26.455 1.00 84.06 263 ASP A C 1
ATOM 1993 O O . ASP A 1 263 ? 6.992 -4.290 26.672 1.00 84.06 263 ASP A O 1
ATOM 1997 N N . HIS A 1 264 ? 4.750 -4.178 26.664 1.00 85.75 264 HIS A N 1
ATOM 1998 C CA . HIS A 1 264 ? 4.678 -2.850 27.263 1.00 85.75 264 HIS A CA 1
ATOM 1999 C C . HIS A 1 264 ? 3.387 -2.673 28.088 1.00 85.75 264 HIS A C 1
ATOM 2001 O O . HIS A 1 264 ? 2.306 -3.026 27.607 1.00 85.75 264 HIS A O 1
ATOM 2007 N N . PRO A 1 265 ? 3.443 -2.089 29.305 1.00 86.12 265 PRO A N 1
ATOM 2008 C CA . PRO A 1 265 ? 2.291 -2.003 30.213 1.00 86.12 265 PRO A CA 1
ATOM 2009 C C . PRO A 1 265 ? 1.156 -1.108 29.699 1.00 86.12 265 PRO A C 1
ATOM 2011 O O . PRO A 1 265 ? 0.002 -1.302 30.072 1.00 86.12 265 PRO A O 1
ATOM 2014 N N . SER A 1 266 ? 1.473 -0.133 28.842 1.00 88.00 266 SER A N 1
ATOM 2015 C CA . SER A 1 266 ? 0.484 0.764 28.220 1.00 88.00 266 SER A CA 1
ATOM 2016 C C . SER A 1 266 ? -0.043 0.258 26.868 1.00 88.00 266 SER A C 1
ATOM 2018 O O . SER A 1 266 ? -0.756 0.991 26.186 1.00 88.00 266 SER A O 1
ATOM 2020 N N . VAL A 1 267 ? 0.325 -0.960 26.450 1.00 86.44 267 VAL A N 1
ATOM 2021 C CA . VAL A 1 267 ? -0.174 -1.597 25.222 1.00 86.44 267 VAL A CA 1
ATOM 2022 C C . VAL A 1 267 ? -1.172 -2.689 25.600 1.00 86.44 267 VAL A C 1
ATOM 2024 O O . VAL A 1 267 ? -0.959 -3.457 26.534 1.00 86.44 267 VAL A O 1
ATOM 2027 N N . GLU A 1 268 ? -2.302 -2.728 24.896 1.00 87.62 268 GLU A N 1
ATOM 2028 C CA . GLU A 1 268 ? -3.335 -3.739 25.113 1.00 87.62 268 GLU A CA 1
ATOM 2029 C C . GLU A 1 268 ? -2.883 -5.098 24.559 1.00 87.62 268 GLU A C 1
ATOM 2031 O O . GLU A 1 268 ? -2.501 -5.203 23.394 1.00 87.62 268 GLU A O 1
ATOM 2036 N N . HIS A 1 269 ? -2.986 -6.139 25.386 1.00 86.88 269 HIS A N 1
ATOM 2037 C CA . HIS A 1 269 ? -2.596 -7.508 25.038 1.00 86.88 269 HIS A CA 1
ATOM 2038 C C . HIS A 1 269 ? -3.793 -8.369 24.650 1.00 86.88 269 HIS A C 1
ATOM 2040 O O . HIS A 1 269 ? -4.902 -8.206 25.175 1.00 86.88 269 HIS A O 1
ATOM 2046 N N . THR A 1 270 ? -3.567 -9.324 23.748 1.00 90.88 270 THR A N 1
ATOM 2047 C CA . THR A 1 270 ? -4.618 -10.231 23.287 1.00 90.88 270 THR A CA 1
ATOM 2048 C C . THR A 1 270 ? -4.756 -11.415 24.242 1.00 90.88 270 THR A C 1
ATOM 2050 O O . THR A 1 270 ? -3.839 -12.203 24.422 1.00 90.88 270 THR A O 1
ATOM 2053 N N . LEU A 1 271 ? -5.944 -11.607 24.822 1.00 90.31 271 LEU A N 1
ATOM 2054 C CA . LEU A 1 271 ? -6.241 -12.751 25.696 1.00 90.31 271 LEU A CA 1
ATOM 2055 C C . LEU A 1 271 ? -6.504 -14.036 24.909 1.00 90.31 271 LEU A C 1
ATOM 2057 O O . LEU A 1 271 ? -6.177 -15.138 25.348 1.00 90.31 271 LEU A O 1
ATOM 2061 N N . ALA A 1 272 ? -7.192 -13.904 23.778 1.00 90.44 272 ALA A N 1
ATOM 2062 C CA . ALA A 1 272 ? -7.569 -15.013 22.916 1.00 90.44 272 ALA A CA 1
ATOM 2063 C C . ALA A 1 272 ? -7.926 -14.496 21.525 1.00 90.44 272 ALA A C 1
ATOM 2065 O O . ALA A 1 272 ? -8.336 -13.349 21.364 1.00 90.44 272 ALA A O 1
ATOM 2066 N N . HIS A 1 273 ? -7.838 -15.364 20.526 1.00 93.75 273 HIS A N 1
ATOM 2067 C CA . HIS A 1 273 ? -8.323 -15.082 19.184 1.00 93.75 273 HIS A CA 1
ATOM 2068 C C . HIS A 1 273 ? -8.838 -16.355 18.522 1.00 93.75 273 HIS A C 1
ATOM 2070 O O . HIS A 1 273 ? -8.545 -17.469 18.960 1.00 93.75 273 HIS A O 1
ATOM 2076 N N . GLY A 1 274 ? -9.600 -16.196 17.448 1.00 91.69 274 GLY A N 1
ATOM 2077 C CA . GLY A 1 274 ? -10.116 -17.322 16.691 1.00 91.69 274 GLY A CA 1
ATOM 2078 C C . GLY A 1 274 ? -10.988 -16.888 15.529 1.00 91.69 274 GLY A C 1
ATOM 2079 O O . GLY A 1 274 ? -10.978 -15.733 15.113 1.00 91.69 274 GLY A O 1
ATOM 2080 N N . TRP A 1 275 ? -11.754 -17.836 15.001 1.00 89.38 275 TRP A N 1
ATOM 2081 C CA . TRP A 1 275 ? -12.625 -17.604 13.855 1.00 89.38 275 TRP A CA 1
ATOM 2082 C C . TRP A 1 275 ? -14.089 -17.792 14.239 1.00 89.38 275 TRP A C 1
ATOM 2084 O O . TRP A 1 275 ? -14.427 -18.676 15.026 1.00 89.38 275 TRP A O 1
ATOM 2094 N N . HIS A 1 276 ? -14.961 -16.949 13.694 1.00 86.25 276 HIS A N 1
ATOM 2095 C CA . HIS A 1 276 ? -16.409 -17.070 13.820 1.00 86.25 276 HIS A CA 1
ATOM 2096 C C . HIS A 1 276 ? -17.055 -16.595 12.523 1.00 86.25 276 HIS A C 1
ATOM 2098 O O . HIS A 1 276 ? -16.833 -15.459 12.118 1.00 86.25 276 HIS A O 1
ATOM 2104 N N . GLN A 1 277 ? -17.813 -17.469 11.855 1.00 83.19 277 GLN A N 1
ATOM 2105 C CA . GLN A 1 277 ? -18.410 -17.175 10.541 1.00 83.19 277 GLN A CA 1
ATOM 2106 C C . GLN A 1 277 ? -17.379 -16.612 9.545 1.00 83.19 277 GLN A C 1
ATOM 2108 O O . GLN A 1 277 ? -17.567 -15.553 8.950 1.00 83.19 277 GLN A O 1
ATOM 2113 N N . ASP A 1 278 ? -16.236 -17.296 9.449 1.00 81.75 278 ASP A N 1
ATOM 2114 C CA . ASP A 1 278 ? -15.085 -16.925 8.619 1.00 81.75 278 ASP A CA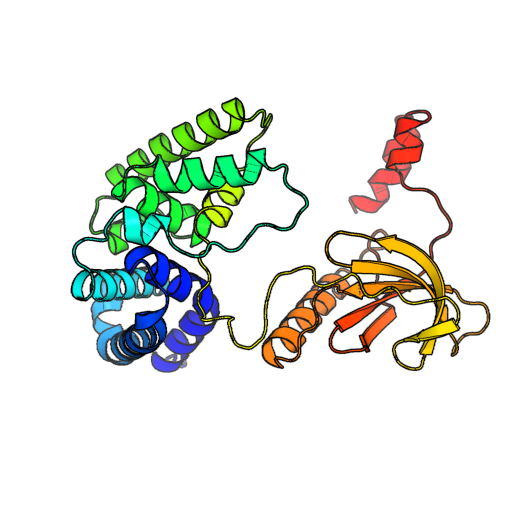 1
ATOM 2115 C C . ASP A 1 278 ? -14.448 -15.562 8.920 1.00 81.75 278 ASP A C 1
ATOM 2117 O O . ASP A 1 278 ? -13.586 -15.109 8.173 1.00 81.75 278 ASP A O 1
ATOM 2121 N N . ARG A 1 279 ? -14.793 -14.932 10.043 1.00 88.62 279 ARG A N 1
ATOM 2122 C CA . ARG A 1 279 ? -14.209 -13.665 10.491 1.00 88.62 279 ARG A CA 1
ATOM 2123 C C . ARG A 1 279 ? -13.247 -13.905 11.633 1.00 88.62 279 ARG A C 1
ATOM 2125 O O . ARG A 1 279 ? -13.527 -14.713 12.521 1.00 88.62 279 ARG A O 1
ATOM 2132 N N . LEU A 1 280 ? -12.135 -13.179 11.622 1.00 90.62 280 LEU A N 1
ATOM 2133 C CA . LEU A 1 280 ? -11.235 -13.151 12.764 1.00 90.62 280 LEU A CA 1
ATOM 2134 C C . LEU A 1 280 ? -11.948 -12.441 13.920 1.00 90.62 280 LEU A C 1
ATOM 2136 O O . LEU A 1 280 ? -12.563 -11.389 13.736 1.00 90.62 280 LEU A O 1
ATOM 2140 N N . TRP A 1 281 ? -11.846 -13.008 15.112 1.00 94.19 281 TRP A N 1
ATOM 2141 C CA . TRP A 1 281 ? -12.155 -12.321 16.353 1.00 94.19 281 TRP A CA 1
ATOM 2142 C C . TRP A 1 281 ? -10.952 -12.381 17.284 1.00 94.19 281 TRP A C 1
ATOM 2144 O O . TRP A 1 281 ? -10.161 -13.325 17.232 1.00 94.19 281 TRP A O 1
ATOM 2154 N N . TYR A 1 282 ? -10.826 -11.380 18.145 1.00 95.25 282 TYR A N 1
ATOM 2155 C CA . TYR A 1 282 ? -9.871 -11.387 19.245 1.00 95.25 282 TYR A CA 1
ATOM 2156 C C . TYR A 1 282 ? -10.469 -10.711 20.476 1.00 95.25 282 TYR A C 1
ATOM 2158 O O . TYR A 1 282 ? -11.348 -9.856 20.366 1.00 95.25 282 TYR A O 1
ATOM 2166 N N . ALA A 1 283 ? -10.029 -11.153 21.647 1.00 94.94 283 ALA A N 1
ATOM 2167 C CA . ALA A 1 283 ? -10.499 -10.698 22.943 1.00 94.94 283 ALA A CA 1
ATOM 2168 C C . ALA A 1 283 ? -9.368 -9.996 23.694 1.00 94.94 283 ALA A C 1
ATOM 2170 O O . ALA A 1 283 ? -8.240 -10.490 23.707 1.00 94.94 283 ALA A O 1
ATOM 2171 N N . THR A 1 284 ? -9.682 -8.886 24.350 1.00 94.38 284 THR A N 1
ATOM 2172 C CA . THR A 1 284 ? -8.758 -8.132 25.206 1.00 94.38 284 THR A CA 1
ATOM 2173 C C . THR A 1 284 ? -9.408 -7.830 26.560 1.00 94.38 284 THR A C 1
ATOM 2175 O O . THR A 1 284 ? -10.634 -7.947 26.693 1.00 94.38 284 THR A O 1
ATOM 2178 N N . PRO A 1 285 ? -8.630 -7.485 27.601 1.00 92.00 285 PRO A N 1
ATOM 2179 C CA . PRO A 1 285 ? -9.197 -7.150 28.902 1.00 92.00 285 PRO A CA 1
ATOM 2180 C C . PRO A 1 285 ? -10.145 -5.949 28.822 1.00 92.00 285 PRO A C 1
ATOM 2182 O O . PRO A 1 285 ? -9.896 -4.985 28.102 1.00 92.00 285 PRO A O 1
ATOM 2185 N N . TRP A 1 286 ? -11.227 -5.973 29.603 1.00 91.62 286 TRP A N 1
ATOM 2186 C CA . TRP A 1 286 ? -12.068 -4.792 29.776 1.00 91.62 286 TRP A CA 1
ATOM 2187 C C . TRP A 1 286 ? -11.480 -3.854 30.833 1.00 91.62 286 TRP A C 1
ATOM 2189 O O . TRP A 1 286 ? -11.471 -4.168 32.026 1.00 91.62 286 TRP A O 1
ATOM 2199 N N . TYR A 1 287 ? -11.032 -2.675 30.403 1.00 87.94 287 TYR A N 1
ATOM 2200 C CA . TYR A 1 287 ? -10.558 -1.625 31.300 1.00 87.94 287 TYR A CA 1
ATOM 2201 C C . TYR A 1 287 ? -11.689 -0.665 31.653 1.00 87.94 287 TYR A C 1
ATOM 2203 O O . TYR A 1 287 ? -12.340 -0.086 30.786 1.00 87.94 287 TYR A O 1
ATOM 2211 N N . ARG A 1 288 ? -11.904 -0.453 32.953 1.00 83.12 288 ARG A N 1
ATOM 2212 C CA . ARG A 1 288 ? -12.852 0.554 33.435 1.00 83.12 288 ARG A CA 1
ATOM 2213 C C . ARG A 1 288 ? -12.187 1.926 33.381 1.00 83.12 288 ARG A C 1
ATOM 2215 O O . ARG A 1 288 ? -11.271 2.195 34.150 1.00 83.12 288 ARG A O 1
ATOM 2222 N N . GLY A 1 289 ? -12.661 2.784 32.487 1.00 85.19 289 GLY A N 1
ATOM 2223 C CA . GLY A 1 289 ? -12.140 4.133 32.305 1.00 85.19 289 GLY A CA 1
ATOM 2224 C C . GLY A 1 289 ? -12.907 4.898 31.231 1.00 85.19 289 GLY A C 1
ATOM 2225 O O . GLY A 1 289 ? -13.937 4.435 30.747 1.00 85.19 289 GLY A O 1
ATOM 2226 N N . GLN A 1 290 ? -12.396 6.071 30.869 1.00 82.25 290 GLN A N 1
ATOM 2227 C CA . GLN A 1 290 ? -12.904 6.887 29.764 1.00 82.25 290 GLN A CA 1
ATOM 2228 C C . GLN A 1 290 ? -11.761 7.206 28.786 1.00 82.25 290 GLN A C 1
ATOM 2230 O O . GLN A 1 290 ? -10.609 7.305 29.225 1.00 82.25 290 GLN A O 1
ATOM 2235 N N . PRO A 1 291 ? -12.043 7.397 27.487 1.00 85.00 291 PRO A N 1
ATOM 2236 C CA . PRO A 1 291 ? -11.035 7.804 26.515 1.00 85.00 291 PRO A CA 1
ATOM 2237 C C . PRO A 1 291 ? -10.334 9.108 26.918 1.00 85.00 291 PRO A C 1
ATOM 2239 O O . PRO A 1 291 ? -10.977 10.071 27.344 1.00 85.00 291 PRO A O 1
ATOM 2242 N N . LEU A 1 292 ? -9.012 9.179 26.724 1.00 88.12 292 LEU A N 1
ATOM 2243 C CA . LEU A 1 292 ? -8.224 10.378 27.042 1.00 88.12 292 LEU A CA 1
ATOM 2244 C C . LEU A 1 292 ? -8.728 11.617 26.286 1.00 88.12 292 LEU A C 1
ATOM 2246 O O . LEU A 1 292 ? -8.754 12.707 26.852 1.00 88.12 292 LEU A O 1
ATOM 2250 N N . ARG A 1 293 ? -9.202 11.449 25.043 1.00 86.62 293 ARG A N 1
ATOM 2251 C CA . ARG A 1 293 ? -9.790 12.547 24.260 1.00 86.62 293 ARG A CA 1
ATOM 2252 C C . ARG A 1 293 ? -10.962 13.217 24.972 1.00 86.62 293 ARG A C 1
ATOM 2254 O O . ARG A 1 293 ? -11.019 14.436 25.008 1.00 86.62 293 ARG A O 1
ATOM 2261 N N . GLU A 1 294 ? -11.840 12.443 25.608 1.00 86.31 294 GLU A N 1
ATOM 2262 C CA . GLU A 1 294 ? -13.009 12.985 26.307 1.00 86.31 294 GLU A CA 1
ATOM 2263 C C . GLU A 1 294 ? -12.590 13.726 27.577 1.00 86.31 294 GLU A C 1
ATOM 2265 O O . GLU A 1 294 ? -13.213 14.711 27.970 1.00 86.31 294 GLU A O 1
ATOM 2270 N N . LEU A 1 295 ? -11.512 13.273 28.226 1.00 87.19 295 LEU A N 1
ATOM 2271 C CA . LEU A 1 295 ? -10.921 13.985 29.356 1.00 87.19 295 LEU A CA 1
ATOM 2272 C C . LEU A 1 295 ? -10.376 15.353 28.921 1.00 87.19 295 LEU A C 1
ATOM 2274 O O . LEU A 1 295 ? -10.667 16.359 29.568 1.00 87.19 295 LEU A O 1
ATOM 2278 N N . VAL A 1 296 ? -9.621 15.373 27.818 1.00 90.19 296 VAL A N 1
ATOM 2279 C CA . VAL A 1 296 ? -8.997 16.575 27.249 1.00 90.19 296 VAL A CA 1
ATOM 2280 C C . VAL A 1 296 ? -10.055 17.559 26.756 1.00 90.19 296 VAL A C 1
ATOM 2282 O O . VAL A 1 296 ? -10.003 18.729 27.120 1.00 90.19 296 VAL A O 1
ATOM 2285 N N . GLU A 1 297 ? -11.040 17.093 25.987 1.00 89.69 297 GLU A N 1
ATOM 2286 C CA . GLU A 1 297 ? -12.140 17.918 25.471 1.00 89.69 297 GLU A CA 1
ATOM 2287 C C . GLU A 1 297 ? -12.952 18.551 26.612 1.00 89.69 297 GLU A C 1
ATOM 2289 O O . GLU A 1 297 ? -13.372 19.702 26.515 1.00 89.69 297 GLU A O 1
ATOM 2294 N N . ARG A 1 298 ? -13.143 17.827 27.723 1.00 89.62 298 ARG A N 1
ATOM 2295 C CA . ARG A 1 298 ? -13.951 18.298 28.855 1.00 89.62 298 ARG A CA 1
ATOM 2296 C C . ARG A 1 298 ? -13.256 19.344 29.723 1.00 89.62 298 ARG A C 1
ATOM 2298 O O . ARG A 1 298 ? -13.926 20.253 30.207 1.00 89.62 298 ARG A O 1
ATOM 2305 N N . ARG A 1 299 ? -11.965 19.180 30.026 1.00 92.38 299 ARG A N 1
ATOM 2306 C CA . ARG A 1 299 ? -11.278 20.037 31.019 1.00 92.38 299 ARG A CA 1
ATOM 2307 C C . ARG A 1 299 ? -9.812 20.352 30.721 1.00 92.38 299 ARG A C 1
ATOM 2309 O O . ARG A 1 299 ? -9.167 21.001 31.540 1.00 92.38 299 ARG A O 1
ATOM 2316 N N . GLY A 1 300 ? -9.281 19.893 29.591 1.00 89.38 300 GLY A N 1
ATOM 2317 C CA . GLY A 1 300 ? -7.846 19.903 29.320 1.00 89.38 300 GLY A CA 1
ATOM 2318 C C . GLY A 1 300 ? -7.058 18.982 30.260 1.00 89.38 300 GLY A C 1
ATOM 2319 O O . GLY A 1 300 ? -7.625 18.245 31.068 1.00 89.38 300 GLY A O 1
ATOM 2320 N N . LEU A 1 301 ? -5.732 19.018 30.148 1.00 92.31 301 LEU A N 1
ATOM 2321 C CA . LEU A 1 301 ? -4.815 18.332 31.060 1.00 92.31 301 LEU A CA 1
ATOM 2322 C C . LEU A 1 301 ? -3.882 19.361 31.682 1.00 92.31 301 LEU A C 1
ATOM 2324 O O . LEU A 1 301 ? -3.346 20.221 30.979 1.00 92.31 301 LEU A O 1
ATOM 2328 N N . SER A 1 302 ? -3.656 19.264 32.988 1.00 93.62 302 SER A N 1
ATOM 2329 C CA . SER A 1 302 ? -2.554 19.994 33.606 1.00 93.62 302 SER A CA 1
ATOM 2330 C C . SER A 1 302 ? -1.204 19.411 33.153 1.00 93.62 302 SER A C 1
ATOM 2332 O O . SER A 1 302 ? -1.128 18.233 32.789 1.00 93.62 302 SER A O 1
ATOM 2334 N N . PRO A 1 303 ? -0.109 20.191 33.212 1.00 92.44 303 PRO A N 1
ATOM 2335 C CA . PRO A 1 303 ? 1.223 19.677 32.896 1.00 92.44 303 PRO A CA 1
ATOM 2336 C C . PRO A 1 303 ? 1.619 18.444 33.723 1.00 92.44 303 PRO A C 1
ATOM 2338 O O . PRO A 1 303 ? 2.265 17.544 33.196 1.00 92.44 303 PRO A O 1
ATOM 2341 N N . LEU A 1 304 ? 1.206 18.376 34.996 1.00 94.00 304 LEU A N 1
ATOM 2342 C CA . LEU A 1 304 ? 1.486 17.228 35.862 1.00 94.00 304 LEU A CA 1
ATOM 2343 C C . LEU A 1 304 ? 0.743 15.971 35.385 1.00 94.00 304 LEU A C 1
ATOM 2345 O O . LEU A 1 304 ? 1.366 14.931 35.205 1.00 94.00 304 LEU A O 1
ATOM 2349 N N . GLU A 1 305 ? -0.555 16.087 35.094 1.00 92.38 305 GLU A N 1
ATOM 2350 C CA . GLU A 1 305 ? -1.362 14.974 34.571 1.00 92.38 305 GLU A CA 1
ATOM 2351 C C . GLU A 1 305 ? -0.846 14.485 33.214 1.00 92.38 305 GLU A C 1
ATOM 2353 O O . GLU A 1 305 ? -0.833 13.287 32.949 1.00 92.38 305 GLU A O 1
ATOM 2358 N N . ALA A 1 306 ? -0.381 15.396 32.353 1.00 91.31 306 ALA A N 1
ATOM 2359 C CA . ALA A 1 306 ? 0.236 15.016 31.088 1.00 91.31 306 ALA A CA 1
ATOM 2360 C C . ALA A 1 306 ? 1.490 14.154 31.318 1.00 91.31 306 ALA A C 1
ATOM 2362 O O . ALA A 1 306 ? 1.640 13.112 30.684 1.00 91.31 306 ALA A O 1
ATOM 2363 N N . VAL A 1 307 ? 2.368 14.533 32.252 1.00 91.69 307 VAL A N 1
ATOM 2364 C CA . VAL A 1 307 ? 3.559 13.732 32.587 1.00 91.69 307 VAL A CA 1
ATOM 2365 C C . VAL A 1 307 ? 3.175 12.373 33.178 1.00 91.69 307 VAL A C 1
ATOM 2367 O O . VAL A 1 307 ? 3.782 11.366 32.816 1.00 91.69 307 VAL A O 1
ATOM 2370 N N . GLU A 1 308 ? 2.163 12.317 34.043 1.00 91.25 308 GLU A N 1
ATOM 2371 C CA . GLU A 1 308 ? 1.680 11.062 34.634 1.00 91.25 308 GLU A CA 1
ATOM 2372 C C . GLU A 1 308 ? 1.074 10.111 33.594 1.00 91.25 308 GLU A C 1
ATOM 2374 O O . GLU A 1 308 ? 1.285 8.904 33.677 1.00 91.25 308 GLU A O 1
ATOM 2379 N N . ILE A 1 309 ? 0.361 10.642 32.597 1.00 89.31 309 ILE A N 1
ATOM 2380 C CA . ILE A 1 309 ? -0.299 9.849 31.551 1.00 89.31 309 ILE A CA 1
ATOM 2381 C C . ILE A 1 309 ? 0.688 9.424 30.458 1.00 89.31 309 ILE A C 1
ATOM 2383 O O . ILE A 1 309 ? 0.694 8.263 30.055 1.00 89.31 309 ILE A O 1
ATOM 2387 N N . PHE A 1 310 ? 1.526 10.340 29.965 1.00 90.06 310 PHE A N 1
ATOM 2388 C CA . PHE A 1 310 ? 2.434 10.064 28.845 1.00 90.06 310 PHE A CA 1
ATOM 2389 C C . PHE A 1 310 ? 3.769 9.456 29.287 1.00 90.06 310 PHE A C 1
ATOM 2391 O O . PHE A 1 310 ? 4.406 8.741 28.516 1.00 90.06 310 PHE A O 1
ATOM 2398 N N . GLY A 1 311 ? 4.194 9.684 30.531 1.00 88.94 311 GLY A N 1
ATOM 2399 C CA . GLY A 1 311 ? 5.446 9.152 31.070 1.00 88.94 311 GLY A CA 1
ATOM 2400 C C . GLY A 1 311 ? 5.556 7.619 31.038 1.00 88.94 311 GLY A C 1
ATOM 2401 O O . GLY A 1 311 ? 6.637 7.128 30.714 1.00 88.94 311 GLY A O 1
ATOM 2402 N N . PRO A 1 312 ? 4.493 6.856 31.360 1.00 86.75 312 PRO A N 1
ATOM 2403 C CA . PRO A 1 312 ? 4.454 5.397 31.210 1.00 86.75 312 PRO A CA 1
ATOM 2404 C C . PRO A 1 312 ? 4.252 4.903 29.773 1.00 86.75 312 PRO A C 1
ATOM 2406 O O . PRO A 1 312 ? 4.345 3.706 29.541 1.00 86.75 312 PRO A O 1
ATOM 2409 N N . ILE A 1 313 ? 3.904 5.776 28.821 1.00 85.38 313 ILE A N 1
ATOM 2410 C CA . ILE A 1 313 ? 3.766 5.416 27.396 1.00 85.38 313 ILE A CA 1
ATOM 2411 C C . ILE A 1 313 ? 5.127 5.488 26.692 1.00 85.38 313 ILE A C 1
ATOM 2413 O O . ILE A 1 313 ? 5.377 4.758 25.741 1.00 85.38 313 ILE A O 1
ATOM 2417 N N . ALA A 1 314 ? 5.999 6.383 27.155 1.00 77.75 314 ALA A N 1
ATOM 2418 C CA . ALA A 1 314 ? 7.294 6.661 26.543 1.00 77.75 314 ALA A CA 1
ATOM 2419 C C . ALA A 1 314 ? 8.456 5.787 27.060 1.00 77.75 314 ALA A C 1
ATOM 2421 O O . ALA A 1 314 ? 9.592 6.021 26.646 1.00 77.75 314 ALA A O 1
ATOM 2422 N N . ARG A 1 315 ? 8.213 4.855 27.991 1.00 66.12 315 ARG A N 1
ATOM 2423 C CA . ARG A 1 315 ? 9.243 4.040 28.656 1.00 66.12 315 ARG A CA 1
ATOM 2424 C C . ARG A 1 315 ? 9.050 2.562 28.383 1.00 66.12 315 ARG A C 1
ATOM 2426 O O . ARG A 1 315 ? 10.009 1.954 27.866 1.00 66.12 315 ARG A O 1
#

Sequence (315 aa):
MSESNPSRVIDRLLRQDEEGLKMYLVCRLGGAEELPRLYGELRGALGRGGSADLAHAPSLKSLAYATARRLALATAPELAKEAFASLEWMRTPERESPAYGELLDRIRLGLDSPTAEILELRYARALTEDEIGYVIGRRPSEVNSAIASGTQWVLELARSFGSVDPDVELLVRDSFRPLTSADSSGYVPGRAQALRLAPGAIVGGRFEIQSSLETGSVTSSYLAGDMNMPGQSVILRVFHDPTSAVSARMGLVKKLTLVDSVDHPSVEHTLAHGWHQDRLWYATPWYRGQPLRELVERRGLSPLEAVEIFGPIAR

Nearest PDB structures (foldseek):
  6tn9-assembly1_A  TM=7.141E-01  e=1.073E-03  Homo sapiens
  5ei2-assembly1_A  TM=6.696E-01  e=2.185E-03  Homo sapiens
  4jt3-assembly1_A  TM=7.211E-01  e=4.681E-03  Homo sapiens
  7cht-assembly1_A  TM=7.026E-01  e=9.534E-03  Homo sapiens
  7cil-assembly1_A  TM=6.226E-01  e=4.925E-03  Homo sapiens

pLDDT: mean 83.57, std 14.48, range [32.0, 98.38]

Mean predicted aligned error: 15.41 Å

Solvent-accessible surface area (backbone atoms only — not comparable to full-atom values): 17953 Å² total; per-residue (Å²): 134,82,81,74,60,64,66,61,55,51,55,49,49,48,67,74,44,40,67,51,54,43,24,52,46,26,65,45,56,33,42,47,83,61,43,70,61,50,53,50,48,44,54,52,47,51,70,74,47,44,82,70,56,52,78,76,34,88,37,74,64,30,44,50,51,26,49,44,48,54,54,32,40,75,74,33,77,72,65,52,69,65,38,48,71,66,46,58,59,54,75,74,68,94,84,57,56,76,66,49,61,52,49,33,51,45,56,63,72,67,47,55,70,72,47,44,54,51,42,33,41,38,47,50,59,67,43,52,53,61,29,46,14,63,41,74,73,48,56,44,71,59,42,49,51,39,45,53,56,48,50,51,51,53,47,55,51,40,40,75,74,68,41,90,79,68,57,61,49,61,50,40,25,57,43,61,32,47,51,68,58,79,51,78,79,79,58,69,93,64,68,66,61,68,76,82,74,52,63,72,40,68,46,78,86,41,33,32,29,64,43,78,73,46,76,58,98,58,33,39,33,25,39,20,37,35,70,90,44,80,92,42,56,27,36,36,35,35,40,29,62,65,51,84,52,65,69,60,48,51,52,53,52,52,53,52,54,56,59,55,65,57,88,48,94,76,50,90,55,71,77,47,70,49,62,51,90,50,10,52,33,39,29,27,79,59,78,92,80,76,62,69,66,61,48,41,75,72,74,51,72,56,75,67,57,46,48,66,62,47,53,64,66,77,108

Foldseek 3Di:
DDDDPQLVVLVVLCVVCVQVLLLLLCLLQLHQPCSVVLSVVLSVCCVPPVPPVVVVAPDPLLVSLLSSNVSSCVVPVDDDLVSNLPFAADDDFPPDDPLLVVLLSCLSNVDDPVLLSLLCCVQQVPDDLSSSCSSVVHDSVVSVVSNVVSLVVSVVSVVVSVDPDDDSSVSSNRSRGTDNDCPVPPDDPPFLDAPDDDAQDDDPVFWGFHAWDDDDRFWTWTWTAGNVDGPFIKIKIKGSDADPDPVVVVVVVVVLVVLQPDPAPPRWHWPDWDDDNRIIMTITGDDPDDDVVVVCVVPRDDPVRCCVVCVSVVD

Radius of gyration: 23.94 Å; Cα contacts (8 Å, |Δi|>4): 393; chains: 1; bounding box: 56×44×63 Å